Protein AF-A0AAD5QGI5-F1 (afdb_monomer_lite)

Foldseek 3Di:
DDPVVVVVVVVVVVVVVVVVVPVVQVLQAAAALLVVQVVLLQAFQEAAAAAPVLQVVLFDDPLRLVLLLVVCLVVLPAQACPPVDPCPCVPRPVCSQWKDKHKYFYQQPPPPPPPDDPPDPDDDRRTWIKIKMATDDDPPDSHRSNQQGIKIFTRNNQADAQEEEEEQAPPPQDNQSSVSSVCCRVNSYGMYFYTRYHQRSYHDADAAPQGRVGRCRRLVRHCRGNSNSVLVSSVVSSVVVCVVVVHPPRYHYHYDGHPD

Radius of gyration: 20.07 Å; chains: 1; bounding box: 56×39×73 Å

pLDDT: mean 86.07, std 15.03, range [38.91, 98.69]

Secondary structure (DSSP, 8-state):
--HHHHHHHHHHHHHHHHHHHHHHHHTTTT--HHHHHHHHHTTSB-TT-B-HHHHHHHSPPHHHHHHHHHHHHHHHH-S-STT--TTGGGG-TTTTTTEEEEEEEE---GGG-TTS---SS------EEEEEEEEPPPSS-SS-TT---EEEEE-TTT--EEEEEEE--SSTTSTHHHHHHHHHHHTTEEEEEE-SB-TT-BSS--B-SS-TTSBTT-TTT-TTSHHHHHHHHHHHHHHHHHHHHT-TT--EEEEE----

Organism: Parelaphostrongylus tenuis (NCBI:txid148309)

Sequence (260 aa):
MQLNSLVQMLFCLLLALHVTKIYSYSLLANSSMVEVNKFLESYFTRSNSTTMQEWEANLPLQEEKDEMKKLLSFIYQLETFDNLHDNLMDGYTYLRNSVTVSVVRAPVSSYWDSSVPPSLGLANPLRGIFCVIHELIPNNTHRFPRMWGYTVIASKMWSQRPIHHSAAHFESDGEVCHQAAALLESTRSRSLVVAGASRYAVVGDHPSDCQSQFQLADAAHNCRTMFHWVNTVMKDLADEEVQKEGKENGHFFVQWHGNG

Structure (mmCIF, N/CA/C/O backbone):
data_AF-A0AAD5QGI5-F1
#
_entry.id   AF-A0AAD5QGI5-F1
#
loop_
_atom_site.group_PDB
_atom_site.id
_atom_site.type_symbol
_atom_site.label_atom_id
_atom_site.label_alt_id
_atom_site.label_comp_id
_atom_site.label_asym_id
_atom_site.label_entity_id
_atom_site.label_seq_id
_atom_site.pdbx_PDB_ins_code
_atom_site.Cartn_x
_atom_site.Cartn_y
_atom_site.Cartn_z
_atom_site.occupancy
_atom_site.B_iso_or_equiv
_atom_site.auth_seq_id
_atom_site.auth_comp_id
_atom_site.auth_asym_id
_atom_site.auth_atom_id
_atom_site.pdbx_PDB_model_num
ATOM 1 N N . MET A 1 1 ? -20.038 11.553 -47.112 1.00 54.81 1 MET A N 1
ATOM 2 C CA . MET A 1 1 ? -19.898 11.103 -45.709 1.00 54.81 1 MET A CA 1
ATOM 3 C C . MET A 1 1 ? -20.786 11.986 -44.849 1.00 54.81 1 MET A C 1
ATOM 5 O O . MET A 1 1 ? -20.612 13.195 -44.885 1.00 54.81 1 MET A O 1
ATOM 9 N N . GLN A 1 2 ? -21.806 11.423 -44.201 1.00 67.44 2 GLN A N 1
ATOM 10 C CA . GLN A 1 2 ? -22.828 12.199 -43.490 1.00 67.44 2 GLN A CA 1
ATOM 11 C C . GLN A 1 2 ? -22.362 12.550 -42.070 1.00 67.44 2 GLN A C 1
ATOM 13 O O . GLN A 1 2 ? -21.914 11.675 -41.330 1.00 67.44 2 GLN A O 1
ATOM 18 N N . LEU A 1 3 ? -22.504 13.826 -41.698 1.00 76.38 3 LEU A N 1
ATOM 19 C CA . LEU A 1 3 ? -22.105 14.419 -40.413 1.00 76.38 3 LEU A CA 1
ATOM 20 C C . LEU A 1 3 ? -22.614 13.626 -39.188 1.00 76.38 3 LEU A C 1
ATOM 22 O O . LEU A 1 3 ? -21.928 13.538 -38.173 1.00 76.38 3 LEU A O 1
ATOM 26 N N . ASN A 1 4 ? -23.764 12.959 -39.319 1.00 74.44 4 ASN A N 1
ATOM 27 C CA . ASN A 1 4 ? -24.381 12.154 -38.261 1.00 74.44 4 ASN A CA 1
ATOM 28 C C . ASN A 1 4 ? -23.524 10.955 -37.814 1.00 74.44 4 ASN A C 1
ATOM 30 O O . ASN A 1 4 ? -23.519 10.618 -36.633 1.00 74.44 4 ASN A O 1
ATOM 34 N N . SER A 1 5 ? -22.746 10.345 -38.717 1.00 75.00 5 SER A N 1
ATOM 35 C CA . SER A 1 5 ? -21.903 9.191 -38.369 1.00 75.00 5 SER A CA 1
ATOM 36 C C . SER A 1 5 ? -20.685 9.582 -37.526 1.00 75.00 5 SER A C 1
ATOM 38 O O . SER A 1 5 ? -20.221 8.781 -36.719 1.00 75.00 5 SER A O 1
ATOM 40 N N . LEU A 1 6 ? -20.171 10.803 -37.702 1.00 79.62 6 LEU A N 1
ATOM 41 C CA . LEU A 1 6 ? -19.037 11.326 -36.935 1.00 79.62 6 LEU A CA 1
ATOM 42 C C . LEU A 1 6 ? -19.463 11.708 -35.514 1.00 79.62 6 LEU A C 1
ATOM 44 O O . LEU A 1 6 ? -18.765 11.380 -34.560 1.00 79.62 6 LEU A O 1
ATOM 48 N N . VAL A 1 7 ? -20.641 12.322 -35.363 1.00 80.25 7 VAL A N 1
ATOM 49 C CA . VAL A 1 7 ? -21.193 12.691 -34.049 1.00 80.25 7 VAL A CA 1
ATOM 50 C C . VAL A 1 7 ? -21.500 11.451 -33.208 1.00 80.25 7 VAL A C 1
ATOM 52 O O . VAL A 1 7 ? -21.144 11.412 -32.034 1.00 80.25 7 VAL A O 1
ATOM 55 N N . GLN A 1 8 ? -22.090 10.410 -33.802 1.00 77.31 8 GLN A N 1
ATOM 56 C CA . GLN A 1 8 ? -22.414 9.175 -33.083 1.00 77.31 8 GLN A CA 1
ATOM 57 C C . GLN A 1 8 ? -21.156 8.417 -32.630 1.00 77.31 8 GLN A C 1
ATOM 59 O O . GLN A 1 8 ? -21.106 7.925 -31.506 1.00 77.31 8 GLN A O 1
ATOM 64 N N . MET A 1 9 ? -20.108 8.392 -33.459 1.00 80.12 9 MET A N 1
ATOM 65 C CA . MET A 1 9 ? -18.821 7.794 -33.094 1.00 80.12 9 MET A CA 1
ATOM 66 C C . MET A 1 9 ? -18.136 8.568 -31.958 1.00 80.12 9 MET A C 1
ATOM 68 O O . MET A 1 9 ? -17.631 7.950 -31.023 1.00 80.12 9 MET A O 1
ATOM 72 N N . LEU A 1 10 ? -18.181 9.907 -31.991 1.00 79.25 10 LEU A N 1
ATOM 73 C CA . LEU A 1 10 ? -17.645 10.756 -30.922 1.00 79.25 10 LEU A CA 1
ATOM 74 C C . LEU A 1 10 ? -18.398 10.536 -29.601 1.00 79.25 10 LEU A C 1
ATOM 76 O O . LEU A 1 10 ? -17.779 10.443 -28.546 1.00 79.25 10 LEU A O 1
ATOM 80 N N . PHE A 1 11 ? -19.725 10.393 -29.661 1.00 73.81 11 PHE A N 1
ATOM 81 C CA . PHE A 1 11 ? -20.558 10.128 -28.488 1.00 73.81 11 PHE A CA 1
ATOM 82 C C . PHE A 1 11 ? -20.291 8.737 -27.898 1.00 73.81 11 PHE A C 1
ATOM 84 O O . PHE A 1 11 ? -20.174 8.601 -26.684 1.00 73.81 11 PHE A O 1
ATOM 91 N N . CYS A 1 12 ? -20.117 7.712 -28.739 1.00 67.69 12 CYS A N 1
ATOM 92 C CA . CYS A 1 12 ? -19.722 6.374 -28.292 1.00 67.69 12 CYS A CA 1
ATOM 93 C C . CYS A 1 12 ? -18.318 6.357 -27.672 1.00 67.69 12 CYS A C 1
ATOM 95 O O . CYS A 1 12 ? -18.122 5.679 -26.669 1.00 67.69 12 CYS A O 1
ATOM 97 N N . LEU A 1 13 ? -17.361 7.120 -28.212 1.00 63.69 13 LEU A N 1
ATOM 98 C CA . LEU A 1 13 ? -16.022 7.261 -27.627 1.00 63.69 13 LEU A CA 1
ATOM 99 C C . LEU A 1 13 ? -16.061 7.980 -26.273 1.00 63.69 13 LEU A C 1
ATOM 101 O O . LEU A 1 13 ? -15.435 7.517 -25.323 1.00 63.69 13 LEU A O 1
ATOM 105 N N . LEU A 1 14 ? -16.825 9.070 -26.161 1.00 60.28 14 LEU A N 1
ATOM 106 C CA . LEU A 1 14 ? -16.988 9.811 -24.906 1.00 60.28 14 LEU A CA 1
ATOM 107 C C . LEU A 1 14 ? -17.708 8.979 -23.838 1.00 60.28 14 LEU A C 1
ATOM 109 O O . LEU A 1 14 ? -17.303 8.999 -22.675 1.00 60.28 14 LEU A O 1
ATOM 113 N N . LEU A 1 15 ? -18.724 8.204 -24.231 1.00 51.16 15 LEU A N 1
ATOM 114 C CA . LEU A 1 15 ? -19.398 7.256 -23.347 1.00 51.16 15 LEU A CA 1
ATOM 115 C C . LEU A 1 15 ? -18.472 6.105 -22.947 1.00 51.16 15 LEU A C 1
ATOM 117 O O . LEU A 1 15 ? -18.435 5.772 -21.772 1.00 51.16 15 LEU A O 1
ATOM 121 N N . ALA A 1 16 ? -17.681 5.539 -23.862 1.00 50.31 16 ALA A N 1
ATOM 122 C CA . ALA A 1 16 ? -16.717 4.486 -23.532 1.00 50.31 16 ALA A CA 1
ATOM 123 C C . ALA A 1 16 ? -15.636 4.975 -22.549 1.00 50.31 16 ALA A C 1
ATOM 125 O O . ALA A 1 16 ? -15.299 4.255 -21.613 1.00 50.31 16 ALA A O 1
ATOM 126 N N . LEU A 1 17 ? -15.163 6.217 -22.710 1.00 50.66 17 LEU A N 1
ATOM 127 C CA . LEU A 1 17 ? -14.228 6.883 -21.793 1.00 50.66 17 LEU A CA 1
ATOM 128 C C . LEU A 1 17 ? -14.840 7.178 -20.414 1.00 50.66 17 LEU A C 1
ATOM 130 O O . LEU A 1 17 ? -14.140 7.100 -19.407 1.00 50.66 17 LEU A O 1
ATOM 134 N N . HIS A 1 18 ? -16.133 7.510 -20.345 1.00 44.50 18 HIS A N 1
ATOM 135 C CA . HIS A 1 18 ? -16.834 7.671 -19.064 1.00 44.50 18 HIS A CA 1
ATOM 136 C C . HIS A 1 18 ? -17.145 6.329 -18.396 1.00 44.50 18 HIS A C 1
ATOM 138 O O . HIS A 1 18 ? -17.082 6.213 -17.175 1.00 44.50 18 HIS A O 1
ATOM 144 N N . VAL A 1 19 ? -17.452 5.303 -19.189 1.00 41.47 19 VAL A N 1
ATOM 145 C CA . VAL A 1 19 ? -17.794 3.966 -18.706 1.00 41.47 19 VAL A CA 1
ATOM 146 C C . VAL A 1 19 ? -16.583 3.303 -18.046 1.00 41.47 19 VAL A C 1
ATOM 148 O O . VAL A 1 19 ? -16.708 2.819 -16.926 1.00 41.47 19 VAL A O 1
ATOM 151 N N . THR A 1 20 ? -15.386 3.351 -18.632 1.00 45.47 20 THR A N 1
ATOM 152 C CA . THR A 1 20 ? -14.200 2.713 -18.021 1.00 45.47 20 THR A CA 1
ATOM 153 C C . THR A 1 20 ? -13.823 3.291 -16.659 1.00 45.47 20 THR A C 1
ATOM 155 O O . THR A 1 20 ? -13.389 2.544 -15.784 1.00 45.47 20 THR A O 1
ATOM 158 N N . LYS A 1 21 ? -14.051 4.590 -16.428 1.00 47.00 21 LYS A N 1
ATOM 159 C CA . LYS A 1 21 ? -13.729 5.218 -15.140 1.00 47.00 21 LYS A CA 1
ATOM 160 C C . LYS A 1 21 ? -14.693 4.815 -14.018 1.00 47.00 21 LYS A C 1
ATOM 162 O O . LYS A 1 21 ? -14.290 4.807 -12.865 1.00 47.00 21 LYS A O 1
ATOM 167 N N . ILE A 1 22 ? -15.940 4.460 -14.340 1.00 44.47 22 ILE A N 1
ATOM 168 C CA . ILE A 1 22 ? -16.989 4.165 -13.347 1.00 44.47 22 ILE A CA 1
ATOM 169 C C . ILE A 1 22 ? -16.977 2.686 -12.917 1.00 44.47 22 ILE A C 1
ATOM 171 O O . ILE A 1 22 ? -17.235 2.387 -11.751 1.00 44.47 22 ILE A O 1
ATOM 175 N N . TYR A 1 23 ? -16.629 1.748 -13.808 1.00 43.12 23 TYR A N 1
ATOM 176 C CA . TYR A 1 23 ? -16.699 0.311 -13.488 1.00 43.12 23 TYR A CA 1
ATOM 177 C C . TYR A 1 23 ? -15.588 -0.192 -12.552 1.00 43.12 23 TYR A C 1
ATOM 179 O O . TYR A 1 23 ? -15.833 -1.120 -11.780 1.00 43.12 23 TYR A O 1
ATOM 187 N N . SER A 1 24 ? -14.402 0.429 -12.541 1.00 50.69 24 SER A N 1
ATOM 188 C CA . SER A 1 24 ? -13.328 0.013 -11.620 1.00 50.69 24 SER A CA 1
ATOM 189 C C . SER A 1 24 ? -13.683 0.242 -10.145 1.00 50.69 24 SER A C 1
ATOM 191 O O . SER A 1 24 ? -13.247 -0.525 -9.290 1.00 50.69 24 SER A O 1
ATOM 193 N N . TYR A 1 25 ? -14.530 1.231 -9.831 1.00 55.94 25 TYR A N 1
ATOM 194 C CA . TYR A 1 25 ? -14.935 1.512 -8.449 1.00 55.94 25 TYR A CA 1
ATOM 195 C C . TYR A 1 25 ? -16.015 0.552 -7.930 1.00 55.94 25 TYR A C 1
ATOM 197 O O . TYR A 1 25 ? -16.005 0.196 -6.750 1.00 55.94 25 TYR A O 1
ATOM 205 N N . SER A 1 26 ? -16.938 0.084 -8.783 1.00 57.38 26 SER A N 1
ATOM 206 C CA . SER A 1 26 ? -18.035 -0.779 -8.315 1.00 57.38 26 SER A CA 1
ATOM 207 C C . SER A 1 26 ? -17.576 -2.200 -7.983 1.00 57.38 26 SER A C 1
ATOM 209 O O . SER A 1 26 ? -18.183 -2.848 -7.133 1.00 57.38 26 SER A O 1
ATOM 211 N N . LEU A 1 27 ? -16.513 -2.681 -8.639 1.00 60.41 27 LEU A N 1
ATOM 212 C CA . LEU A 1 27 ? -15.950 -4.021 -8.435 1.00 60.41 27 LEU A CA 1
ATOM 213 C C . LEU A 1 27 ? -15.333 -4.206 -7.044 1.00 60.41 27 LEU A C 1
ATOM 215 O O . LEU A 1 27 ? -15.267 -5.327 -6.550 1.00 60.41 27 LEU A O 1
ATOM 219 N N . LEU A 1 28 ? -14.909 -3.122 -6.392 1.00 73.75 28 LEU A N 1
ATOM 220 C CA . LEU A 1 28 ? -14.288 -3.190 -5.070 1.00 73.75 28 LEU A CA 1
ATOM 221 C C . LEU A 1 28 ? -15.291 -2.963 -3.935 1.00 73.75 28 LEU A C 1
ATOM 223 O O . LEU A 1 28 ? -15.081 -3.461 -2.838 1.00 73.75 28 LEU A O 1
ATOM 227 N N . ALA A 1 29 ? -16.399 -2.256 -4.177 1.00 76.19 29 ALA A N 1
ATOM 228 C CA . ALA A 1 29 ? -17.249 -1.707 -3.118 1.00 76.19 29 ALA A CA 1
ATOM 229 C C . ALA A 1 29 ? -17.862 -2.740 -2.147 1.00 76.19 29 ALA A C 1
ATOM 231 O O . ALA A 1 29 ? -18.209 -2.360 -1.031 1.00 76.19 29 ALA A O 1
ATOM 232 N N . ASN A 1 30 ? -17.978 -4.018 -2.528 1.00 83.88 30 ASN A N 1
ATOM 233 C CA . ASN A 1 30 ? -18.506 -5.097 -1.677 1.00 83.88 30 ASN A CA 1
ATOM 234 C C . ASN A 1 30 ? -17.629 -6.362 -1.672 1.00 83.88 30 ASN A C 1
ATOM 236 O O . ASN A 1 30 ? -18.130 -7.456 -1.415 1.00 83.88 30 ASN A O 1
ATOM 240 N N . SER A 1 31 ? -16.342 -6.210 -1.972 1.00 89.50 31 SER A N 1
ATOM 241 C CA . SER A 1 31 ? -15.395 -7.322 -2.068 1.00 89.50 31 SER A CA 1
ATOM 242 C C . SER A 1 31 ? -14.636 -7.503 -0.755 1.00 89.50 31 SER A C 1
ATOM 244 O O . SER A 1 31 ? -14.376 -6.533 -0.038 1.00 89.50 31 SER A O 1
ATOM 246 N N . SER A 1 32 ? -14.276 -8.744 -0.436 1.00 93.19 32 SER A N 1
ATOM 247 C CA . SER A 1 32 ? -13.302 -9.043 0.619 1.00 93.19 32 SER A CA 1
ATOM 248 C C . SER A 1 32 ? -11.919 -8.502 0.253 1.00 93.19 32 SER A C 1
ATOM 250 O O . SER A 1 32 ? -11.586 -8.339 -0.921 1.00 93.19 32 SER A O 1
ATOM 252 N N . MET A 1 33 ? -11.064 -8.261 1.241 1.00 94.56 33 MET A N 1
ATOM 253 C CA . MET A 1 33 ? -9.677 -7.840 1.019 1.00 94.56 33 MET A CA 1
ATOM 254 C C . MET A 1 33 ? -8.853 -8.895 0.294 1.00 94.56 33 MET A C 1
ATOM 256 O O . MET A 1 33 ? -7.930 -8.537 -0.433 1.00 94.56 33 MET A O 1
ATOM 260 N N . VAL A 1 34 ? -9.218 -10.173 0.406 1.00 94.75 34 VAL A N 1
ATOM 261 C CA . VAL A 1 34 ? -8.628 -11.245 -0.407 1.00 94.75 34 VAL A CA 1
ATOM 262 C C . VAL A 1 34 ? -8.970 -11.062 -1.890 1.00 94.75 34 VAL A C 1
ATOM 264 O O . VAL A 1 34 ? -8.091 -11.173 -2.742 1.00 94.75 34 VAL A O 1
ATOM 267 N N . GLU A 1 35 ? -10.223 -10.738 -2.216 1.00 94.12 35 GLU A N 1
ATOM 268 C CA . GLU A 1 35 ? -10.646 -10.462 -3.596 1.00 94.12 35 GLU A CA 1
ATOM 269 C C . GLU A 1 35 ? -10.034 -9.163 -4.133 1.00 94.12 35 GLU A C 1
ATOM 271 O O . GLU A 1 35 ? -9.605 -9.124 -5.287 1.00 94.12 35 GLU A O 1
ATOM 276 N N . VAL A 1 36 ? -9.934 -8.124 -3.296 1.00 95.00 36 VAL A N 1
ATOM 277 C CA . VAL A 1 36 ? -9.241 -6.875 -3.649 1.00 95.00 36 VAL A CA 1
ATOM 278 C C . VAL A 1 36 ? -7.757 -7.130 -3.923 1.00 95.00 36 VAL A C 1
ATOM 280 O O . VAL A 1 36 ? -7.262 -6.662 -4.948 1.00 95.00 36 VAL A O 1
ATOM 283 N N . ASN A 1 37 ? -7.064 -7.909 -3.078 1.00 96.00 37 ASN A N 1
ATOM 284 C CA . ASN A 1 37 ? -5.679 -8.321 -3.333 1.00 96.00 37 ASN A CA 1
ATOM 285 C C . ASN A 1 37 ? -5.576 -9.022 -4.685 1.00 96.00 37 ASN A C 1
ATOM 287 O O . ASN A 1 37 ? -4.816 -8.583 -5.538 1.00 96.00 37 ASN A O 1
ATOM 291 N N . LYS A 1 38 ? -6.387 -10.062 -4.909 1.00 94.88 38 LYS A N 1
ATOM 292 C CA . LYS A 1 38 ? -6.362 -10.847 -6.148 1.00 94.88 38 LYS A CA 1
ATOM 293 C C . LYS A 1 38 ? -6.564 -9.979 -7.391 1.00 94.88 38 LYS A C 1
ATOM 295 O O . LYS A 1 38 ? -5.911 -10.188 -8.412 1.00 94.88 38 LYS A O 1
ATOM 300 N N . PHE A 1 39 ? -7.471 -9.007 -7.312 1.00 94.50 39 PHE A N 1
ATOM 301 C CA . PHE A 1 39 ? -7.697 -8.053 -8.390 1.00 94.50 39 PHE A CA 1
ATOM 302 C C . PHE A 1 39 ? -6.468 -7.168 -8.637 1.00 94.50 39 PHE A C 1
ATOM 304 O O . PHE A 1 39 ? -6.007 -7.079 -9.774 1.00 94.50 39 PHE A O 1
ATOM 311 N N . LEU A 1 40 ? -5.907 -6.544 -7.598 1.00 95.38 40 LEU A N 1
ATOM 312 C CA . LEU A 1 40 ? -4.757 -5.644 -7.736 1.00 95.38 40 LEU A CA 1
ATOM 313 C C . LEU A 1 40 ? -3.474 -6.388 -8.133 1.00 95.38 40 LEU A C 1
ATOM 315 O O . LEU A 1 40 ? -2.698 -5.880 -8.939 1.00 95.38 40 LEU A O 1
ATOM 319 N N . GLU A 1 41 ? -3.291 -7.619 -7.659 1.00 94.88 41 GLU A N 1
ATOM 320 C CA . GLU A 1 41 ? -2.144 -8.470 -7.984 1.00 94.88 41 GLU A CA 1
ATOM 321 C C . GLU A 1 41 ? -2.076 -8.836 -9.475 1.00 94.88 41 GLU A C 1
ATOM 323 O O . GLU A 1 41 ? -0.996 -9.079 -10.025 1.00 94.88 41 GLU A O 1
ATOM 328 N N . SER A 1 42 ? -3.217 -8.814 -10.175 1.00 94.25 42 SER A N 1
ATOM 329 C CA . SER A 1 42 ? -3.248 -8.994 -11.632 1.00 94.25 42 SER A CA 1
ATOM 330 C C . SER A 1 42 ? -2.520 -7.878 -12.397 1.00 94.25 42 SER A C 1
ATOM 332 O O . SER A 1 42 ? -2.153 -8.080 -13.552 1.00 94.25 42 SER A O 1
ATOM 334 N N . TYR A 1 43 ? -2.251 -6.743 -11.740 1.00 95.31 43 TYR A N 1
ATOM 335 C CA . TYR A 1 43 ? -1.481 -5.617 -12.270 1.00 95.31 43 TYR A CA 1
ATOM 336 C C . TYR A 1 43 ? -0.073 -5.520 -11.673 1.00 95.31 43 TYR A C 1
ATOM 338 O O . TYR A 1 43 ? 0.656 -4.577 -11.973 1.00 95.31 43 TYR A O 1
ATOM 346 N N . PHE A 1 44 ? 0.352 -6.440 -10.812 1.00 95.31 44 PHE A N 1
ATOM 347 C CA . PHE A 1 44 ? 1.688 -6.344 -10.236 1.00 95.31 44 PHE A CA 1
ATOM 348 C C . PHE A 1 44 ? 2.778 -6.695 -11.250 1.00 95.31 44 PHE A C 1
ATOM 350 O O . PHE A 1 44 ? 2.608 -7.527 -12.143 1.00 95.31 44 PHE A O 1
ATOM 357 N N . THR A 1 45 ? 3.934 -6.057 -11.092 1.00 94.12 45 THR A N 1
ATOM 358 C CA . THR A 1 45 ? 5.100 -6.268 -11.946 1.00 94.12 45 THR A CA 1
ATOM 359 C C . THR A 1 45 ? 5.763 -7.606 -11.599 1.00 94.12 45 THR A C 1
ATOM 361 O O . THR A 1 45 ? 6.347 -7.785 -10.528 1.00 94.12 45 THR A O 1
ATOM 364 N N . ARG A 1 46 ? 5.650 -8.562 -12.526 1.00 93.81 46 ARG A N 1
ATOM 365 C CA . ARG A 1 46 ? 6.166 -9.940 -12.427 1.00 93.81 46 ARG A CA 1
ATOM 366 C C . ARG A 1 46 ? 7.671 -10.003 -12.711 1.00 93.81 46 ARG A C 1
ATOM 368 O O . ARG A 1 46 ? 8.273 -9.008 -13.127 1.00 93.81 46 ARG A O 1
ATOM 375 N N . SER A 1 47 ? 8.267 -11.172 -12.515 1.00 93.06 47 SER A N 1
ATOM 376 C CA . SER A 1 47 ? 9.694 -11.410 -12.754 1.00 93.06 47 SER A CA 1
ATOM 377 C C . SER A 1 47 ? 10.157 -10.987 -14.163 1.00 93.06 47 SER A C 1
ATOM 379 O O . SER A 1 47 ? 9.489 -11.267 -15.157 1.00 93.06 47 SER A O 1
ATOM 381 N N . ASN A 1 48 ? 11.315 -10.324 -14.248 1.00 92.56 48 ASN A N 1
ATOM 382 C CA . ASN A 1 48 ? 11.979 -9.857 -15.470 1.00 92.56 48 ASN A CA 1
ATOM 383 C C . ASN A 1 48 ? 11.085 -9.034 -16.416 1.00 92.56 48 ASN A C 1
ATOM 385 O O . ASN A 1 48 ? 11.198 -9.148 -17.636 1.00 92.56 48 ASN A O 1
ATOM 389 N N . SER A 1 49 ? 10.186 -8.208 -15.872 1.00 93.25 49 SER A N 1
ATOM 390 C CA . SER A 1 49 ? 9.239 -7.432 -16.685 1.00 93.25 49 SER A CA 1
ATOM 391 C C . SER A 1 49 ? 9.593 -5.949 -16.832 1.00 93.25 49 SER A C 1
ATOM 393 O O . SER A 1 49 ? 8.970 -5.267 -17.643 1.00 93.25 49 SER A O 1
ATOM 395 N N . THR A 1 50 ? 10.598 -5.442 -16.108 1.00 93.75 50 THR A N 1
ATOM 396 C CA . THR A 1 50 ? 11.032 -4.031 -16.171 1.00 93.75 50 THR A CA 1
ATOM 397 C C . THR A 1 50 ? 12.525 -3.902 -16.390 1.00 93.75 50 THR A C 1
ATOM 399 O O . THR A 1 50 ? 13.301 -4.619 -15.775 1.00 93.75 50 THR A O 1
ATOM 402 N N . THR A 1 51 ? 12.958 -2.956 -17.211 1.00 95.06 51 THR A N 1
ATOM 403 C CA . THR A 1 51 ? 14.385 -2.623 -17.333 1.00 95.06 51 THR A CA 1
ATOM 404 C C . THR A 1 51 ? 14.879 -1.784 -16.149 1.00 95.06 51 THR A C 1
ATOM 406 O O . THR A 1 51 ? 14.095 -1.119 -15.474 1.00 95.06 51 THR A O 1
ATOM 409 N N . MET A 1 52 ? 16.196 -1.748 -15.921 1.00 94.56 52 MET A N 1
ATOM 410 C CA . MET A 1 52 ? 16.807 -0.849 -14.930 1.00 94.56 52 MET A CA 1
ATOM 411 C C . MET A 1 52 ? 16.387 0.616 -15.145 1.00 94.56 52 MET A C 1
ATOM 413 O O . MET A 1 52 ? 15.954 1.286 -14.214 1.00 94.56 52 MET A O 1
ATOM 417 N N . GLN A 1 53 ? 16.452 1.090 -16.393 1.00 95.94 53 GLN A N 1
ATOM 418 C CA . GLN A 1 53 ? 16.124 2.471 -16.748 1.00 95.94 53 GLN A CA 1
ATOM 419 C C . GLN A 1 53 ? 14.657 2.814 -16.449 1.00 95.94 53 GLN A C 1
ATOM 421 O O . GLN A 1 53 ? 14.367 3.882 -15.912 1.00 95.94 53 GLN A O 1
ATOM 426 N N . GLU A 1 54 ? 13.726 1.918 -16.786 1.00 95.06 54 GLU A N 1
ATOM 427 C CA . GLU A 1 54 ? 12.308 2.098 -16.458 1.00 95.06 54 GLU A CA 1
ATOM 428 C C . GLU A 1 54 ? 12.081 2.106 -14.945 1.00 95.06 54 GLU A C 1
ATOM 430 O O . GLU A 1 54 ? 11.303 2.920 -14.456 1.00 95.06 54 GLU A O 1
ATOM 435 N N . TRP A 1 55 ? 12.753 1.230 -14.193 1.00 94.88 55 TRP A N 1
ATOM 436 C CA . TRP A 1 55 ? 12.633 1.199 -12.737 1.00 94.88 55 TRP A CA 1
ATOM 437 C C . TRP A 1 55 ? 13.102 2.515 -12.108 1.00 94.88 55 TRP A C 1
ATOM 439 O O . TRP A 1 55 ? 12.365 3.115 -11.327 1.00 94.88 55 TRP A O 1
ATOM 449 N N . GLU A 1 56 ? 14.278 3.013 -12.503 1.00 94.88 56 GLU A N 1
ATOM 450 C CA . GLU A 1 56 ? 14.823 4.280 -12.002 1.00 94.88 56 GLU A CA 1
ATOM 451 C C . GLU A 1 56 ? 13.910 5.467 -12.316 1.00 94.88 56 GLU A C 1
ATOM 453 O O . GLU A 1 56 ? 13.666 6.302 -11.445 1.00 94.88 56 GLU A O 1
ATOM 458 N N . ALA A 1 57 ? 13.368 5.518 -13.536 1.00 96.00 57 ALA A N 1
ATOM 459 C CA . ALA A 1 57 ? 12.473 6.586 -13.975 1.00 96.00 57 ALA A CA 1
ATOM 460 C C . ALA A 1 57 ? 11.127 6.599 -13.231 1.00 96.00 57 ALA A C 1
ATOM 462 O O . ALA A 1 57 ? 10.464 7.634 -13.192 1.00 96.00 57 ALA A O 1
ATOM 463 N N . ASN A 1 58 ? 10.717 5.469 -12.651 1.00 95.25 58 ASN A N 1
ATOM 464 C CA . ASN A 1 58 ? 9.433 5.328 -11.966 1.00 95.25 58 ASN A CA 1
ATOM 465 C C . ASN A 1 58 ? 9.523 5.396 -10.431 1.00 95.25 58 ASN A C 1
ATOM 467 O O . ASN A 1 58 ? 8.488 5.322 -9.752 1.00 95.25 58 ASN A O 1
ATOM 471 N N . LEU A 1 59 ? 10.727 5.578 -9.875 1.00 95.94 59 LEU A N 1
ATOM 472 C CA . LEU A 1 59 ? 10.911 5.812 -8.444 1.00 95.94 59 LEU A CA 1
ATOM 473 C C . LEU A 1 59 ? 10.090 7.021 -7.961 1.00 95.94 59 LEU A C 1
ATOM 475 O O . LEU A 1 59 ? 9.867 7.970 -8.716 1.00 95.94 59 LEU A O 1
ATOM 479 N N . PRO A 1 60 ? 9.605 6.999 -6.707 1.00 97.00 60 PRO A N 1
ATOM 480 C CA . PRO A 1 60 ? 8.844 8.114 -6.166 1.00 97.00 60 PRO A CA 1
ATOM 481 C C . PRO A 1 60 ? 9.721 9.358 -5.990 1.00 97.00 60 PRO A C 1
ATOM 483 O O . PRO A 1 60 ? 10.809 9.287 -5.407 1.00 97.00 60 PRO A O 1
ATOM 486 N N . LEU A 1 61 ? 9.207 10.501 -6.438 1.00 97.75 61 LEU A N 1
ATOM 487 C CA . LEU A 1 61 ? 9.784 11.818 -6.177 1.00 97.75 61 LEU A CA 1
ATOM 488 C C . LEU A 1 61 ? 9.614 12.199 -4.700 1.00 97.75 61 LEU A C 1
ATOM 490 O O . LEU A 1 61 ? 8.775 11.637 -3.988 1.00 97.75 61 LEU A O 1
ATOM 494 N N . GLN A 1 62 ? 10.386 13.176 -4.221 1.00 98.19 62 GLN A N 1
ATOM 495 C CA . GLN A 1 62 ? 10.271 13.624 -2.830 1.00 98.19 62 GLN A CA 1
ATOM 496 C C . GLN A 1 62 ? 8.905 14.269 -2.561 1.00 98.19 62 GLN A C 1
ATOM 498 O O . GLN A 1 62 ? 8.279 13.997 -1.542 1.00 98.19 62 GLN A O 1
ATOM 503 N N . GLU A 1 63 ? 8.396 15.049 -3.509 1.00 98.44 63 GLU A N 1
ATOM 504 C CA . GLU A 1 63 ? 7.090 15.694 -3.425 1.00 98.44 63 GLU A CA 1
ATOM 505 C C . GLU A 1 63 ? 5.956 14.662 -3.344 1.00 98.44 63 GLU A C 1
ATOM 507 O O . GLU A 1 63 ? 4.998 14.841 -2.592 1.00 98.44 63 GLU A O 1
ATOM 512 N N . GLU A 1 64 ? 6.090 13.539 -4.055 1.00 98.38 64 GLU A N 1
ATOM 513 C CA . GLU A 1 64 ? 5.143 12.422 -3.987 1.00 98.38 64 GLU A CA 1
ATOM 514 C C . GLU A 1 64 ? 5.204 11.708 -2.638 1.00 98.38 64 GLU A C 1
ATOM 516 O O . GLU A 1 64 ? 4.165 11.340 -2.095 1.00 98.38 64 GLU A O 1
ATOM 521 N N . LYS A 1 65 ? 6.402 11.532 -2.068 1.00 98.50 65 LYS A N 1
ATOM 522 C CA . LYS A 1 65 ? 6.577 10.976 -0.718 1.00 98.50 65 LYS A CA 1
ATOM 523 C C . LYS A 1 65 ? 5.922 11.858 0.342 1.00 98.50 65 LYS A C 1
ATOM 525 O O . LYS A 1 65 ? 5.236 11.338 1.227 1.00 98.50 65 LYS A O 1
ATOM 530 N N . ASP A 1 66 ? 6.095 13.172 0.235 1.00 98.62 66 ASP A N 1
ATOM 531 C CA . ASP A 1 66 ? 5.522 14.149 1.161 1.00 98.62 66 ASP A CA 1
ATOM 532 C C . ASP A 1 66 ? 3.991 14.193 1.053 1.00 98.62 66 ASP A C 1
ATOM 534 O O . ASP A 1 66 ? 3.288 14.194 2.067 1.00 98.62 66 ASP A O 1
ATOM 538 N N . GLU A 1 67 ? 3.455 14.193 -0.170 1.00 98.62 67 GLU A N 1
ATOM 539 C CA . GLU A 1 67 ? 2.015 14.100 -0.415 1.00 98.62 67 GLU A CA 1
ATOM 540 C C . GLU A 1 67 ? 1.435 12.761 0.056 1.00 98.62 67 GLU A C 1
ATOM 542 O O . GLU A 1 67 ? 0.368 12.749 0.671 1.00 98.62 67 GLU A O 1
ATOM 547 N N . MET A 1 68 ? 2.153 11.651 -0.142 1.00 98.62 68 MET A N 1
ATOM 548 C CA . MET A 1 68 ? 1.726 10.324 0.313 1.00 98.62 68 MET A CA 1
ATOM 549 C C . MET A 1 68 ? 1.664 10.277 1.834 1.00 98.62 68 MET A C 1
ATOM 551 O O . MET A 1 68 ? 0.674 9.809 2.390 1.00 98.62 68 MET A O 1
ATOM 555 N N . LYS A 1 69 ? 2.664 10.841 2.522 1.00 98.69 69 LYS A N 1
ATOM 556 C CA . LYS A 1 69 ? 2.638 10.969 3.982 1.00 98.69 69 LYS A CA 1
ATOM 557 C C . LYS A 1 69 ? 1.408 11.752 4.443 1.00 98.69 69 LYS A C 1
ATOM 559 O O . LYS A 1 69 ? 0.675 11.264 5.294 1.00 98.69 69 LYS A O 1
ATOM 564 N N . LYS A 1 70 ? 1.133 12.920 3.847 1.00 98.62 70 LYS A N 1
ATOM 565 C CA . LYS A 1 70 ? -0.055 13.734 4.177 1.00 98.62 70 LYS A CA 1
ATOM 566 C C . LYS A 1 70 ? -1.363 12.968 3.957 1.00 98.62 70 LYS A C 1
ATOM 568 O O . LYS A 1 70 ? -2.251 13.037 4.803 1.00 98.62 70 LYS A O 1
ATOM 573 N N . LEU A 1 71 ? -1.485 12.251 2.837 1.00 98.44 71 LEU A N 1
ATOM 574 C CA . LEU A 1 71 ? -2.659 11.440 2.503 1.00 98.44 71 LEU A CA 1
ATOM 575 C C . LEU A 1 71 ? -2.879 10.318 3.521 1.00 98.44 71 LEU A C 1
ATOM 577 O O . LEU A 1 71 ? -3.980 10.176 4.055 1.00 98.44 71 LEU A O 1
ATOM 581 N N . LEU A 1 72 ? -1.825 9.559 3.826 1.00 98.56 72 LEU A N 1
ATOM 582 C CA . LEU A 1 72 ? -1.868 8.471 4.799 1.00 98.56 72 LEU A CA 1
ATOM 583 C C . LEU A 1 72 ? -2.208 8.987 6.195 1.00 98.56 72 LEU A C 1
ATOM 585 O O . LEU A 1 72 ? -3.107 8.440 6.822 1.00 98.56 72 LEU A O 1
ATOM 589 N N . SER A 1 73 ? -1.566 10.063 6.660 1.00 98.38 73 SER A N 1
ATOM 590 C CA . SER A 1 73 ? -1.875 10.674 7.958 1.00 98.38 73 SER A CA 1
ATOM 591 C C . SER A 1 73 ? -3.336 11.112 8.047 1.00 98.38 73 SER A C 1
ATOM 593 O O . SER A 1 73 ? -3.990 10.835 9.051 1.00 98.38 73 SER A O 1
ATOM 595 N N . PHE A 1 74 ? -3.862 11.753 6.997 1.00 97.88 74 PHE A N 1
ATOM 596 C CA . PHE A 1 74 ? -5.264 12.161 6.942 1.00 97.88 74 PHE A CA 1
ATOM 597 C C . PHE A 1 74 ? -6.200 10.953 7.062 1.00 97.88 74 PHE A C 1
ATOM 599 O O . PHE A 1 74 ? -7.002 10.901 7.990 1.00 97.88 74 PHE A O 1
ATOM 606 N N . ILE A 1 75 ? -6.057 9.952 6.186 1.00 97.75 75 ILE A N 1
ATOM 607 C CA . ILE A 1 75 ? -6.930 8.767 6.164 1.00 97.75 75 ILE A CA 1
ATOM 608 C C . ILE A 1 75 ? -6.800 7.954 7.459 1.00 97.75 75 ILE A C 1
ATOM 610 O O . ILE A 1 75 ? -7.803 7.500 8.008 1.00 97.75 75 ILE A O 1
ATOM 614 N N . TYR A 1 76 ? -5.583 7.789 7.980 1.00 97.75 76 TYR A N 1
ATOM 615 C CA . TYR A 1 76 ? -5.315 7.020 9.195 1.00 97.75 76 TYR A CA 1
ATOM 616 C C . TYR A 1 76 ? -5.972 7.624 10.441 1.00 97.75 76 TYR A C 1
ATOM 618 O O . TYR A 1 76 ? -6.330 6.892 11.363 1.00 97.75 76 TYR A O 1
ATOM 626 N N . GLN A 1 77 ? -6.164 8.942 10.488 1.00 96.56 77 GLN A N 1
ATOM 627 C CA . GLN A 1 77 ? -6.806 9.605 11.623 1.00 96.56 77 GLN A CA 1
ATOM 628 C C . GLN A 1 77 ? -8.337 9.552 11.578 1.00 96.56 77 GLN A C 1
ATOM 630 O O . GLN A 1 77 ? -8.968 9.793 12.608 1.00 96.56 77 GLN A O 1
ATOM 635 N N . LEU A 1 78 ? -8.939 9.225 10.430 1.00 96.44 78 LEU A N 1
ATOM 636 C CA . LEU A 1 78 ? -10.391 9.211 10.276 1.00 96.44 78 LEU A CA 1
ATOM 637 C C . LEU A 1 78 ? -11.052 8.090 11.082 1.00 96.44 78 LEU A C 1
ATOM 639 O O . LEU A 1 78 ? -10.625 6.933 11.061 1.00 96.44 78 LEU A O 1
ATOM 643 N N . GLU A 1 79 ? -12.162 8.440 11.732 1.00 96.12 79 GLU A N 1
ATOM 644 C CA . GLU A 1 79 ? -12.991 7.480 12.456 1.00 96.12 79 GLU A CA 1
ATOM 645 C C . GLU A 1 79 ? -13.751 6.568 11.480 1.00 96.12 79 GLU A C 1
ATOM 647 O O . GLU A 1 79 ? -13.719 5.340 11.593 1.00 96.12 79 GLU A O 1
ATOM 652 N N . THR A 1 80 ? -14.360 7.175 10.457 1.00 95.19 80 THR A N 1
ATOM 653 C CA . THR A 1 80 ? -15.087 6.522 9.356 1.00 95.19 80 THR A CA 1
ATOM 654 C C . THR A 1 80 ? -14.663 7.124 8.016 1.00 95.19 80 THR A C 1
ATOM 656 O O . THR A 1 80 ? -14.056 8.193 7.968 1.00 95.19 80 THR A O 1
ATOM 659 N N . PHE A 1 81 ? -15.002 6.454 6.914 1.00 94.69 81 PHE A N 1
ATOM 660 C CA . PHE A 1 81 ? -14.702 6.927 5.558 1.00 94.69 81 PHE A CA 1
ATOM 661 C C . PHE A 1 81 ? -15.926 7.480 4.820 1.00 94.69 81 PHE A C 1
ATOM 663 O O . PHE A 1 81 ? -15.866 7.683 3.612 1.00 94.69 81 PHE A O 1
ATOM 670 N N . ASP A 1 82 ? -17.036 7.741 5.519 1.00 89.62 82 ASP A N 1
ATOM 671 C CA . ASP A 1 82 ? -18.275 8.220 4.883 1.00 89.62 82 ASP A CA 1
ATOM 672 C C . ASP A 1 82 ? -18.122 9.622 4.266 1.00 89.62 82 ASP A C 1
ATOM 674 O O . ASP A 1 82 ? -18.851 9.977 3.344 1.00 89.62 82 ASP A O 1
ATOM 678 N N . ASN A 1 83 ? -17.141 10.394 4.746 1.00 86.81 83 ASN A N 1
ATOM 679 C CA . ASN A 1 83 ? -16.817 11.737 4.259 1.00 86.81 83 ASN A CA 1
ATOM 680 C C . ASN A 1 83 ? -15.629 11.760 3.280 1.00 86.81 83 ASN A C 1
ATOM 682 O O . ASN A 1 83 ? -15.117 12.834 2.968 1.00 86.81 83 ASN A O 1
ATOM 686 N N . LEU A 1 84 ? -15.140 10.602 2.819 1.00 90.94 84 LEU A N 1
ATOM 687 C CA . LEU A 1 84 ? -14.167 10.581 1.727 1.00 90.94 84 LEU A CA 1
ATOM 688 C C . LEU A 1 84 ? -14.906 10.862 0.417 1.00 90.94 84 LEU A C 1
ATOM 690 O O . LEU A 1 84 ? -15.675 10.038 -0.070 1.00 90.94 84 LEU A O 1
ATOM 694 N N . HIS A 1 85 ? -14.696 12.061 -0.113 1.00 86.44 85 HIS A N 1
ATOM 695 C CA . HIS A 1 85 ? -15.327 12.543 -1.335 1.00 86.44 85 HIS A CA 1
ATOM 696 C C . HIS A 1 85 ? -14.455 12.274 -2.568 1.00 86.44 85 HIS A C 1
ATOM 698 O O . HIS A 1 85 ? -13.229 12.195 -2.471 1.00 86.44 85 HIS A O 1
ATOM 704 N N . ASP A 1 86 ? -15.083 12.234 -3.746 1.00 83.44 86 ASP A N 1
ATOM 705 C CA . ASP A 1 86 ? -14.407 12.010 -5.035 1.00 83.44 86 ASP A CA 1
ATOM 706 C C . ASP A 1 86 ? -13.340 13.075 -5.358 1.00 83.44 86 ASP A C 1
ATOM 708 O O . ASP A 1 86 ? -12.423 12.827 -6.138 1.00 83.44 86 ASP A O 1
ATOM 712 N N . ASN A 1 87 ? -13.432 14.255 -4.738 1.00 90.25 87 ASN A N 1
ATOM 713 C CA . ASN A 1 87 ? -12.489 15.359 -4.905 1.00 90.25 87 ASN A CA 1
ATOM 714 C C . ASN A 1 87 ? -11.316 15.339 -3.907 1.00 90.25 87 ASN A C 1
ATOM 716 O O . ASN A 1 87 ? -10.537 16.289 -3.878 1.00 90.25 87 ASN A O 1
ATOM 720 N N . LEU A 1 88 ? -11.151 14.280 -3.099 1.00 94.38 88 LEU A N 1
ATOM 721 C CA . LEU A 1 88 ? -10.032 14.154 -2.151 1.00 94.38 88 LEU A CA 1
ATOM 722 C C . LEU A 1 88 ? -8.678 14.425 -2.823 1.00 94.38 88 LEU A C 1
ATOM 724 O O . LEU A 1 88 ? -7.828 15.119 -2.266 1.00 94.38 88 LEU A O 1
ATOM 728 N N . MET A 1 89 ? -8.490 13.898 -4.034 1.00 96.25 89 MET A N 1
ATOM 729 C CA . MET A 1 89 ? -7.223 13.991 -4.758 1.00 96.25 89 MET A CA 1
ATOM 730 C C . MET A 1 89 ? -6.934 15.388 -5.332 1.00 96.25 89 MET A C 1
ATOM 732 O O . MET A 1 89 ? -5.799 15.642 -5.729 1.00 96.25 89 MET A O 1
ATOM 736 N N . ASP A 1 90 ? -7.890 16.325 -5.319 1.00 95.56 90 ASP A N 1
ATOM 737 C CA . ASP A 1 90 ? -7.678 17.690 -5.826 1.00 95.56 90 ASP A CA 1
ATOM 738 C C . ASP A 1 90 ? -6.628 18.461 -5.008 1.00 95.56 90 ASP A C 1
ATOM 740 O O . ASP A 1 90 ? -5.969 19.360 -5.532 1.00 95.56 90 ASP A O 1
ATOM 744 N N . GLY A 1 91 ? -6.427 18.076 -3.741 1.00 95.94 91 GLY A N 1
ATOM 745 C CA . GLY A 1 91 ? -5.402 18.637 -2.856 1.00 95.94 91 GLY A CA 1
ATOM 746 C C . GLY A 1 91 ? -3.988 18.068 -3.042 1.00 95.94 91 GLY A C 1
ATOM 747 O O . GLY A 1 91 ? -3.068 18.543 -2.377 1.00 95.94 91 GLY A O 1
ATOM 748 N N . TYR A 1 92 ? -3.799 17.072 -3.916 1.00 97.69 92 TYR A N 1
ATOM 749 C CA . TYR A 1 92 ? -2.538 16.337 -4.077 1.00 97.69 92 TYR A CA 1
ATOM 750 C C . TYR A 1 92 ? -2.024 16.463 -5.514 1.00 97.69 92 TYR A C 1
ATOM 752 O O . TYR A 1 92 ? -2.384 15.694 -6.408 1.00 97.69 92 TYR A O 1
ATOM 760 N N . THR A 1 93 ? -1.198 17.479 -5.758 1.00 97.94 93 THR A N 1
ATOM 761 C CA . THR A 1 93 ? -0.774 17.880 -7.108 1.00 97.94 93 THR A CA 1
ATOM 762 C C . THR A 1 93 ? 0.048 16.798 -7.799 1.00 97.94 93 THR A C 1
ATOM 764 O O . THR A 1 93 ? -0.142 16.566 -8.997 1.00 97.94 93 THR A O 1
ATOM 767 N N . TYR A 1 94 ? 0.934 16.138 -7.054 1.00 97.88 94 TYR A N 1
ATOM 768 C CA . TYR A 1 94 ? 1.857 15.134 -7.574 1.00 97.88 94 TYR A CA 1
ATOM 769 C C . TYR A 1 94 ? 1.243 13.727 -7.555 1.00 97.88 94 TYR A C 1
ATOM 771 O O . TYR A 1 94 ? 1.458 12.955 -8.489 1.00 97.88 94 TYR A O 1
ATOM 779 N N . LEU A 1 95 ? 0.406 13.398 -6.564 1.00 97.31 95 LEU A N 1
ATOM 780 C CA . LEU A 1 95 ? -0.208 12.067 -6.470 1.00 97.31 95 LEU A CA 1
ATOM 781 C C . LEU A 1 95 ? -1.459 11.860 -7.319 1.00 97.31 95 LEU A C 1
ATOM 783 O O . LEU A 1 95 ? -1.718 10.720 -7.705 1.00 97.31 95 LEU A O 1
ATOM 787 N N . ARG A 1 96 ? -2.242 12.902 -7.627 1.00 95.81 96 ARG A N 1
ATOM 788 C CA . ARG A 1 96 ? -3.541 12.747 -8.324 1.00 95.81 96 ARG A CA 1
ATOM 789 C C . ARG A 1 96 ? -3.468 12.029 -9.675 1.00 95.81 96 ARG A C 1
ATOM 791 O O . ARG A 1 96 ? -4.476 11.515 -10.146 1.00 95.81 96 ARG A O 1
ATOM 798 N N . ASN A 1 97 ? -2.291 12.008 -10.299 1.00 94.44 97 ASN A N 1
ATOM 799 C CA . ASN A 1 97 ? -2.053 11.343 -11.581 1.00 94.44 97 ASN A CA 1
ATOM 800 C C . ASN A 1 97 ? -1.442 9.939 -11.438 1.00 94.44 97 ASN A C 1
ATOM 802 O O . ASN A 1 97 ? -1.286 9.244 -12.437 1.00 94.44 97 ASN A O 1
ATOM 806 N N . SER A 1 98 ? -1.094 9.533 -10.219 1.00 95.44 98 SER A N 1
ATOM 807 C CA . SER A 1 98 ? -0.345 8.305 -9.933 1.00 95.44 98 SER A CA 1
ATOM 808 C C . SER A 1 98 ? -1.113 7.344 -9.030 1.00 95.44 98 SER A C 1
ATOM 810 O O . SER A 1 98 ? -0.814 6.154 -9.019 1.00 95.44 98 SER A O 1
ATOM 812 N N . VAL A 1 99 ? -2.093 7.837 -8.267 1.00 95.94 99 VAL A N 1
ATOM 813 C CA . VAL A 1 99 ? -2.763 7.090 -7.197 1.00 95.94 99 VAL A CA 1
ATOM 814 C C . VAL A 1 99 ? -4.273 7.225 -7.296 1.00 95.94 99 VAL A C 1
ATOM 816 O O . VAL A 1 99 ? -4.804 8.283 -7.622 1.00 95.94 99 VAL A O 1
ATOM 819 N N . THR A 1 100 ? -4.965 6.143 -6.959 1.00 94.81 100 THR A N 1
ATOM 820 C CA . THR A 1 100 ? -6.408 6.100 -6.731 1.00 94.81 100 THR A CA 1
ATOM 821 C C . THR A 1 100 ? -6.689 5.783 -5.268 1.00 94.81 100 THR A C 1
ATOM 823 O O . THR A 1 100 ? -6.012 4.949 -4.667 1.00 94.81 100 THR A O 1
ATOM 826 N N . VAL A 1 101 ? -7.706 6.438 -4.709 1.00 95.50 101 VAL A N 1
ATOM 827 C CA . VAL A 1 101 ? -8.238 6.162 -3.372 1.00 95.50 101 VAL A CA 1
ATOM 828 C C . VAL A 1 101 ? -9.663 5.645 -3.527 1.00 95.50 101 VAL A C 1
ATOM 830 O O . VAL A 1 101 ? -10.483 6.286 -4.182 1.00 95.50 101 VAL A O 1
ATOM 833 N N . SER A 1 102 ? -9.949 4.488 -2.937 1.00 94.06 102 SER A N 1
ATOM 834 C CA . SER A 1 102 ? -11.244 3.810 -3.028 1.00 94.06 102 SER A CA 1
ATOM 835 C C . SER A 1 102 ? -11.724 3.376 -1.647 1.00 94.06 102 SER A C 1
ATOM 837 O O . SER A 1 102 ? -10.941 2.869 -0.848 1.00 94.06 102 SER A O 1
ATOM 839 N N . VAL A 1 103 ? -13.021 3.515 -1.371 1.00 94.31 103 VAL A N 1
ATOM 840 C CA . VAL A 1 103 ? -13.635 2.972 -0.149 1.00 94.31 103 VAL A CA 1
ATOM 841 C C . VAL A 1 103 ? -14.265 1.616 -0.453 1.00 94.31 103 VAL A C 1
ATOM 843 O O . VAL A 1 103 ? -15.107 1.499 -1.342 1.00 94.31 103 VAL A O 1
ATOM 846 N N . VAL A 1 104 ? -13.884 0.596 0.311 1.00 93.56 104 VAL A N 1
ATOM 847 C CA . VAL A 1 104 ? -14.376 -0.780 0.184 1.00 93.56 104 VAL A CA 1
ATOM 848 C C . VAL A 1 104 ? -15.165 -1.171 1.423 1.00 93.56 104 VAL A C 1
ATOM 850 O O . VAL A 1 104 ? -14.689 -1.009 2.547 1.00 93.56 104 VAL A O 1
ATOM 853 N N . ARG A 1 105 ? -16.375 -1.706 1.226 1.00 92.00 105 ARG A N 1
ATOM 854 C CA . ARG A 1 105 ? -17.224 -2.225 2.301 1.00 92.00 105 ARG A CA 1
ATOM 855 C C . ARG A 1 105 ? -17.296 -3.747 2.226 1.00 92.00 105 ARG A C 1
ATOM 857 O O . ARG A 1 105 ? -18.235 -4.296 1.654 1.00 92.00 105 ARG A O 1
ATOM 864 N N . ALA A 1 106 ? -16.326 -4.433 2.818 1.00 87.94 106 ALA A N 1
ATOM 865 C CA . ALA A 1 106 ? -16.296 -5.888 2.791 1.00 87.94 106 ALA A CA 1
ATOM 866 C C . ALA A 1 106 ? -17.402 -6.490 3.680 1.00 87.94 106 ALA A C 1
ATOM 868 O O . ALA A 1 106 ? -17.614 -6.031 4.816 1.00 87.94 106 ALA A O 1
ATOM 869 N N . PRO A 1 107 ? -18.104 -7.539 3.220 1.00 82.81 107 PRO A N 1
ATOM 870 C CA . PRO A 1 107 ? -18.924 -8.343 4.111 1.00 82.81 107 PRO A CA 1
ATOM 871 C C . PRO A 1 107 ? -18.013 -8.992 5.159 1.00 82.81 107 PRO A C 1
ATOM 873 O O . PRO A 1 107 ? -16.998 -9.594 4.816 1.00 82.81 107 PRO A O 1
ATOM 876 N N . VAL A 1 108 ? -18.356 -8.889 6.446 1.00 70.94 108 VAL A N 1
ATOM 877 C CA . VAL A 1 108 ? -17.633 -9.670 7.455 1.00 70.94 108 VAL A CA 1
ATOM 878 C C . VAL A 1 108 ? -17.967 -11.132 7.222 1.00 70.94 108 VAL A C 1
ATOM 880 O O . VAL A 1 108 ? -19.113 -11.553 7.380 1.00 70.94 108 VAL A O 1
ATOM 883 N N . SER A 1 109 ? -16.952 -11.878 6.789 1.00 65.00 109 SER A N 1
ATOM 884 C CA . SER A 1 109 ? -17.047 -13.311 6.569 1.00 65.00 109 SER A CA 1
ATOM 885 C C . SER A 1 109 ? -17.527 -13.976 7.858 1.00 65.00 109 SER A C 1
ATOM 887 O O . SER A 1 109 ? -16.841 -13.954 8.879 1.00 65.00 109 SER A O 1
ATOM 889 N N . SER A 1 110 ? -18.722 -14.566 7.818 1.00 55.38 110 SER A N 1
ATOM 890 C CA . SER A 1 110 ? -19.343 -15.275 8.945 1.00 55.38 110 SER A CA 1
ATOM 891 C C . SER A 1 110 ? -18.622 -16.579 9.307 1.00 55.38 110 SER A C 1
ATOM 893 O O . SER A 1 110 ? -19.113 -17.349 10.125 1.00 55.38 110 SER A O 1
ATOM 895 N N . TYR A 1 111 ? -17.484 -16.864 8.670 1.00 55.22 111 TYR A N 1
ATOM 896 C CA . TYR A 1 111 ? -16.850 -18.179 8.665 1.00 55.22 111 TYR A CA 1
ATOM 897 C C . TYR A 1 111 ? -16.148 -18.556 9.975 1.00 55.22 111 TYR A C 1
ATOM 899 O O . TYR A 1 111 ? -15.806 -19.720 10.151 1.00 55.22 111 TYR A O 1
ATOM 907 N N . TRP A 1 112 ? -15.930 -17.609 10.892 1.00 53.72 112 TRP A N 1
ATOM 908 C CA . TRP A 1 112 ? -15.026 -17.828 12.029 1.00 53.72 112 TRP A CA 1
ATOM 909 C C . TRP A 1 112 ? -15.678 -17.841 13.405 1.00 53.72 112 TRP A C 1
ATOM 911 O O . TRP A 1 112 ? -14.995 -18.166 14.371 1.00 53.72 112 TRP A O 1
ATOM 921 N N . ASP A 1 113 ? -16.978 -17.562 13.518 1.00 52.75 113 ASP A N 1
ATOM 922 C CA . ASP A 1 113 ? -17.642 -17.657 14.818 1.00 52.75 113 ASP A CA 1
ATOM 923 C C . ASP A 1 113 ? -19.041 -18.268 14.726 1.00 52.75 113 ASP A C 1
ATOM 925 O O . ASP A 1 113 ? -20.069 -17.609 14.859 1.00 52.75 113 ASP A O 1
ATOM 929 N N . SER A 1 114 ? -19.074 -19.584 14.513 1.00 55.22 114 SER A N 1
ATOM 930 C CA . SER A 1 114 ? -20.282 -20.395 14.675 1.00 55.22 114 SER A CA 1
ATOM 931 C C . SER A 1 114 ? -20.702 -20.560 16.145 1.00 55.22 114 SER A C 1
ATOM 933 O O . SER A 1 114 ? -21.671 -21.268 16.413 1.00 55.22 114 SER A O 1
ATOM 935 N N . SER A 1 115 ? -19.977 -19.963 17.102 1.00 59.94 115 SER A N 1
ATOM 936 C CA . SER A 1 115 ? -20.244 -20.107 18.537 1.00 59.94 115 SER A CA 1
ATOM 937 C C . SER A 1 115 ? -21.074 -18.966 19.132 1.00 59.94 115 SER A C 1
ATOM 939 O O . SER A 1 115 ? -21.581 -19.112 20.244 1.00 59.94 115 SER A O 1
ATOM 941 N N . VAL A 1 116 ? -21.298 -17.875 18.390 1.00 57.31 116 VAL A N 1
ATOM 942 C CA . VAL A 1 116 ? -22.189 -16.785 18.812 1.00 57.31 116 VAL A CA 1
ATOM 943 C C . VAL A 1 116 ? -23.612 -17.054 18.303 1.00 57.31 116 VAL A C 1
ATOM 945 O O . VAL A 1 116 ? -23.865 -16.961 17.098 1.00 57.31 116 VAL A O 1
ATOM 948 N N . PRO A 1 117 ? -24.574 -17.400 19.182 1.00 56.84 117 PRO A N 1
ATOM 949 C CA . PRO A 1 117 ? -25.948 -17.642 18.767 1.00 56.84 117 PRO A CA 1
ATOM 950 C C . PRO A 1 117 ? -26.583 -16.361 18.184 1.00 56.84 117 PRO A C 1
ATOM 952 O O . PRO A 1 117 ? -26.369 -15.278 18.732 1.00 56.84 117 PRO A O 1
ATOM 955 N N . PRO A 1 118 ? -27.432 -16.453 17.137 1.00 56.47 118 PRO A N 1
ATOM 956 C CA . PRO A 1 118 ? -28.080 -15.299 16.485 1.00 56.47 118 PRO A CA 1
ATOM 957 C C . PRO A 1 118 ? -29.101 -14.528 17.349 1.00 56.47 118 PRO A C 1
ATOM 959 O O . PRO A 1 118 ? -29.922 -13.767 16.835 1.00 56.47 118 PRO A O 1
ATOM 962 N N . SER A 1 119 ? -29.137 -14.758 18.658 1.00 50.94 119 SER A N 1
ATOM 963 C CA . SER A 1 119 ? -30.225 -14.338 19.532 1.00 50.94 119 SER A CA 1
ATOM 964 C C . SER A 1 119 ? -30.025 -12.915 20.051 1.00 50.94 119 SER A C 1
ATOM 966 O O . SER A 1 119 ? -29.605 -12.737 21.188 1.00 50.94 119 SER A O 1
ATOM 968 N N . LEU A 1 120 ? -30.315 -11.924 19.206 1.00 49.38 120 LEU A N 1
ATOM 969 C CA . LEU A 1 120 ? -30.905 -10.610 19.529 1.00 49.38 120 LEU A CA 1
ATOM 970 C C . LEU A 1 120 ? -30.927 -9.802 18.223 1.00 49.38 120 LEU A C 1
ATOM 972 O O . LEU A 1 120 ? -29.912 -9.264 17.794 1.00 49.38 120 LEU A O 1
ATOM 976 N N . GLY A 1 121 ? -32.084 -9.781 17.554 1.00 50.09 121 GLY A N 1
ATOM 977 C CA . GLY A 1 121 ? -32.298 -9.304 16.178 1.00 50.09 121 GLY A CA 1
ATOM 978 C C . GLY A 1 121 ? -32.149 -7.797 15.933 1.00 50.09 121 GLY A C 1
ATOM 979 O O . GLY A 1 121 ? -32.979 -7.211 15.247 1.00 50.09 121 GLY A O 1
ATOM 980 N N . LEU A 1 122 ? -31.101 -7.169 16.464 1.00 51.88 122 LEU A N 1
ATOM 981 C CA . LEU A 1 122 ? -30.741 -5.770 16.243 1.00 51.88 122 LEU A CA 1
ATOM 982 C C . LEU A 1 122 ? -29.216 -5.627 16.155 1.00 51.88 122 LEU A C 1
ATOM 984 O O . LEU A 1 122 ? -28.580 -5.035 17.020 1.00 51.88 122 LEU A O 1
ATOM 988 N N . ALA A 1 123 ? -28.610 -6.158 15.099 1.00 50.03 123 ALA A N 1
ATOM 989 C CA . ALA A 1 123 ? -27.266 -5.752 14.715 1.00 50.03 123 ALA A CA 1
ATOM 990 C C . ALA A 1 123 ? -27.119 -5.935 13.208 1.00 50.03 123 ALA A C 1
ATOM 992 O O . ALA A 1 123 ? -27.089 -7.059 12.710 1.00 50.03 123 ALA A O 1
ATOM 993 N N . ASN A 1 124 ? -27.032 -4.827 12.471 1.00 52.72 124 ASN A N 1
ATOM 994 C CA . ASN A 1 124 ? -26.447 -4.876 11.137 1.00 52.72 124 ASN A CA 1
ATOM 995 C C . ASN A 1 124 ? -25.101 -5.606 11.266 1.00 52.72 124 ASN A C 1
ATOM 997 O O . ASN A 1 124 ? -24.308 -5.189 12.118 1.00 52.72 124 ASN A O 1
ATOM 1001 N N . PRO A 1 125 ? -24.831 -6.672 10.488 1.00 62.53 125 PRO A N 1
ATOM 1002 C CA . PRO A 1 125 ? -23.520 -7.301 10.508 1.00 62.53 125 PRO A CA 1
ATOM 1003 C C . PRO A 1 125 ? -22.504 -6.198 10.228 1.00 62.53 125 PRO A C 1
ATOM 1005 O O . PRO A 1 125 ? -22.577 -5.547 9.181 1.00 62.53 125 PRO A O 1
ATOM 1008 N N . LEU A 1 126 ? -21.636 -5.918 11.208 1.00 67.12 126 LEU A N 1
ATOM 1009 C CA . LEU A 1 126 ? -20.595 -4.903 11.076 1.00 67.12 126 LEU A CA 1
ATOM 1010 C C . LEU A 1 126 ? -19.841 -5.233 9.792 1.00 67.12 126 LEU A C 1
ATOM 1012 O O . LEU A 1 126 ? -19.254 -6.301 9.709 1.00 67.12 126 LEU A O 1
ATOM 1016 N N . ARG A 1 127 ? -19.918 -4.379 8.772 1.00 83.12 127 ARG A N 1
ATOM 1017 C CA . ARG A 1 127 ? -19.131 -4.549 7.547 1.00 83.12 127 ARG A CA 1
ATOM 1018 C C . ARG A 1 127 ? -17.742 -3.978 7.788 1.00 83.12 127 ARG A C 1
ATOM 1020 O O . ARG A 1 127 ? -17.619 -2.955 8.462 1.00 83.12 127 ARG A O 1
ATOM 1027 N N . GLY A 1 128 ? -16.719 -4.624 7.238 1.00 87.75 128 GLY A N 1
ATOM 1028 C CA . GLY A 1 128 ? -15.394 -4.018 7.163 1.00 87.75 128 GLY A CA 1
ATOM 1029 C C . GLY A 1 128 ? -15.475 -2.783 6.286 1.00 87.75 128 GLY A C 1
ATOM 1030 O O . GLY A 1 128 ? -16.026 -2.863 5.194 1.00 87.75 128 GLY A O 1
ATOM 1031 N N . ILE A 1 129 ? -14.998 -1.639 6.771 1.00 93.88 129 ILE A N 1
ATOM 1032 C CA . ILE A 1 129 ? -14.916 -0.414 5.973 1.00 93.88 129 ILE A CA 1
ATOM 1033 C C . ILE A 1 129 ? -13.438 -0.080 5.836 1.00 93.88 129 ILE A C 1
ATOM 1035 O O . ILE A 1 129 ? -12.771 0.215 6.828 1.00 93.88 129 ILE A O 1
ATOM 1039 N N . PHE A 1 130 ? -12.941 -0.146 4.610 1.00 95.69 130 PHE A N 1
ATOM 1040 C CA . PHE A 1 130 ? -11.536 0.017 4.275 1.00 95.69 130 PHE A CA 1
ATOM 1041 C C . PHE A 1 130 ? -11.360 1.163 3.291 1.00 95.69 130 PHE A C 1
ATOM 1043 O O . PHE A 1 130 ? -12.193 1.374 2.413 1.00 95.69 130 PHE A O 1
ATOM 1050 N N . CYS A 1 131 ? -10.257 1.883 3.422 1.00 96.88 131 CYS A N 1
ATOM 1051 C CA . CYS A 1 131 ? -9.756 2.801 2.422 1.00 96.88 131 CYS A CA 1
ATOM 1052 C C . CYS A 1 131 ? -8.561 2.132 1.742 1.00 96.88 131 CYS A C 1
ATOM 1054 O O . CYS A 1 131 ? -7.603 1.751 2.417 1.00 96.88 131 CYS A O 1
ATOM 1056 N N . VAL A 1 132 ? -8.642 1.951 0.427 1.00 97.19 132 VAL A N 1
ATOM 1057 C CA . VAL A 1 132 ? -7.617 1.319 -0.403 1.00 97.19 132 VAL A CA 1
ATOM 1058 C C . VAL A 1 132 ? -6.973 2.392 -1.269 1.00 97.19 132 VAL A C 1
ATOM 1060 O O . VAL A 1 132 ? -7.647 3.057 -2.052 1.00 97.19 132 VAL A O 1
ATOM 1063 N N . ILE A 1 133 ? -5.665 2.547 -1.123 1.00 97.69 133 ILE A N 1
ATOM 1064 C CA . ILE A 1 133 ? -4.828 3.484 -1.864 1.00 97.69 133 ILE A CA 1
ATOM 1065 C C . ILE A 1 133 ? -3.937 2.641 -2.764 1.00 97.69 133 ILE A C 1
ATOM 1067 O O . ILE A 1 133 ? -3.160 1.834 -2.262 1.00 97.69 133 ILE A O 1
ATOM 1071 N N . HIS A 1 134 ? -4.039 2.789 -4.075 1.00 96.62 134 HIS A N 1
ATOM 1072 C CA . HIS A 1 134 ? -3.252 1.989 -5.012 1.00 96.62 134 HIS A CA 1
ATOM 1073 C C . HIS A 1 134 ? -2.785 2.824 -6.196 1.00 96.62 134 HIS A C 1
ATOM 1075 O O . HIS A 1 134 ? -3.333 3.890 -6.478 1.00 96.62 134 HIS A O 1
ATOM 1081 N N . GLU A 1 135 ? -1.769 2.333 -6.897 1.00 94.31 135 GLU A N 1
ATOM 1082 C CA . GLU A 1 135 ? -1.325 2.933 -8.152 1.00 94.31 135 GLU A CA 1
ATOM 1083 C C . GLU A 1 135 ? -2.469 2.989 -9.177 1.00 94.31 135 GLU A C 1
ATOM 1085 O O . GLU A 1 135 ? -3.342 2.116 -9.207 1.00 94.31 135 GLU A O 1
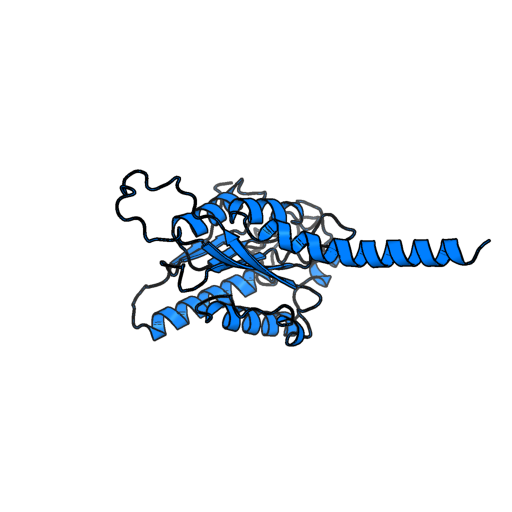ATOM 1090 N N . LEU A 1 136 ? -2.493 4.028 -10.013 1.00 93.00 136 LEU A N 1
ATOM 1091 C CA . LEU A 1 136 ? -3.508 4.168 -11.051 1.00 93.00 136 LEU A CA 1
ATOM 1092 C C . LEU A 1 136 ? -3.510 2.931 -11.962 1.00 93.00 136 LEU A C 1
ATOM 1094 O O . LEU A 1 136 ? -2.480 2.552 -12.518 1.00 93.00 136 LEU A O 1
ATOM 1098 N N . ILE A 1 137 ? -4.686 2.322 -12.135 1.00 90.62 137 ILE A N 1
ATOM 1099 C CA . ILE A 1 137 ? -4.839 1.175 -13.031 1.00 90.62 137 ILE A CA 1
ATOM 1100 C C . ILE A 1 137 ? -4.616 1.653 -14.470 1.00 90.62 137 ILE A C 1
ATOM 1102 O O . ILE A 1 137 ? -5.347 2.527 -14.945 1.00 90.62 137 ILE A O 1
ATOM 1106 N N . PRO A 1 138 ? -3.606 1.121 -15.170 1.00 86.56 138 PRO A N 1
ATOM 1107 C CA . PRO A 1 138 ? -3.302 1.538 -16.529 1.00 86.56 138 PRO A CA 1
ATOM 1108 C C . PRO A 1 138 ? -4.391 1.097 -17.515 1.00 86.56 138 PRO A C 1
ATOM 1110 O O . PRO A 1 138 ? -4.899 -0.018 -17.453 1.00 86.56 138 PRO A O 1
ATOM 1113 N N . ASN A 1 139 ? -4.692 1.948 -18.499 1.00 83.62 139 ASN A N 1
ATOM 1114 C CA . ASN A 1 139 ? -5.662 1.617 -19.553 1.00 83.62 139 ASN A CA 1
ATOM 1115 C C . ASN A 1 139 ? -5.109 0.632 -20.599 1.00 83.62 139 ASN A C 1
ATOM 1117 O O . ASN A 1 139 ? -5.874 -0.116 -21.199 1.00 83.62 139 ASN A O 1
ATOM 1121 N N . ASN A 1 140 ? -3.793 0.664 -20.847 1.00 79.75 140 ASN A N 1
ATOM 1122 C CA . ASN A 1 140 ? -3.163 0.020 -22.011 1.00 79.75 140 ASN A CA 1
ATOM 1123 C C . ASN A 1 140 ? -2.041 -0.964 -21.652 1.00 79.75 140 ASN A C 1
ATOM 1125 O O . ASN A 1 140 ? -1.432 -1.548 -22.545 1.00 79.75 140 ASN A O 1
ATOM 1129 N N . THR A 1 141 ? -1.723 -1.122 -20.370 1.00 76.12 141 THR A N 1
ATOM 1130 C CA . THR A 1 141 ? -0.713 -2.077 -19.905 1.00 76.12 141 THR A CA 1
ATOM 1131 C C . THR A 1 141 ? -1.354 -3.020 -18.902 1.00 76.12 141 THR A C 1
ATOM 1133 O O . THR A 1 141 ? -2.286 -2.655 -18.199 1.00 76.12 141 THR A O 1
ATOM 1136 N N . HIS A 1 142 ? -0.852 -4.247 -18.813 1.00 85.94 142 HIS A N 1
ATOM 1137 C CA . HIS A 1 142 ? -1.313 -5.221 -17.819 1.00 85.94 142 HIS A CA 1
ATOM 1138 C C . HIS A 1 142 ? -0.466 -5.167 -16.540 1.00 85.94 142 HIS A C 1
ATOM 1140 O O . HIS A 1 142 ? -0.277 -6.185 -15.885 1.00 85.94 142 HIS A O 1
ATOM 1146 N N . ARG A 1 143 ? 0.120 -4.001 -16.227 1.00 92.12 143 ARG A N 1
ATOM 1147 C CA . ARG A 1 143 ? 0.971 -3.831 -15.044 1.00 92.12 143 ARG A CA 1
ATOM 1148 C C . ARG A 1 143 ? 1.103 -2.388 -14.576 1.00 92.12 143 ARG A C 1
ATOM 1150 O O . ARG A 1 143 ? 1.166 -1.484 -15.411 1.00 92.12 143 ARG A O 1
ATOM 1157 N N . PHE A 1 144 ? 1.252 -2.219 -13.270 1.00 92.69 144 PHE A N 1
ATOM 1158 C CA . PHE A 1 144 ? 1.632 -0.996 -12.579 1.00 92.69 144 PHE A CA 1
ATOM 1159 C C . PHE A 1 144 ? 3.082 -0.610 -12.908 1.00 92.69 144 PHE A C 1
ATOM 1161 O O . PHE A 1 144 ? 4.003 -1.290 -12.440 1.00 92.69 144 PHE A O 1
ATOM 1168 N N . PRO A 1 145 ? 3.317 0.440 -13.721 1.00 92.06 145 PRO A N 1
ATOM 1169 C CA . PRO A 1 145 ? 4.668 0.843 -14.107 1.00 92.06 145 PRO A CA 1
ATOM 1170 C C . PRO A 1 145 ? 5.547 1.248 -12.921 1.00 92.06 145 PRO A C 1
ATOM 1172 O O . PRO A 1 145 ? 6.762 1.060 -12.978 1.00 92.06 145 PRO A O 1
ATOM 1175 N N . ARG A 1 146 ? 4.959 1.789 -11.849 1.00 94.00 146 ARG A N 1
ATOM 1176 C CA . ARG A 1 146 ? 5.714 2.299 -10.701 1.00 94.00 146 ARG A CA 1
ATOM 1177 C C . ARG A 1 146 ? 5.914 1.287 -9.597 1.00 94.00 146 ARG A C 1
ATOM 1179 O O . ARG A 1 146 ? 6.754 1.507 -8.727 1.00 94.00 146 ARG A O 1
ATOM 1186 N N . MET A 1 147 ? 5.213 0.158 -9.670 1.00 94.50 147 MET A N 1
ATOM 1187 C CA . MET A 1 147 ? 5.344 -0.953 -8.730 1.00 94.50 147 MET A CA 1
ATOM 1188 C C . MET A 1 147 ? 5.020 -0.555 -7.285 1.00 94.50 147 MET A C 1
ATOM 1190 O O . MET A 1 147 ? 5.497 -1.187 -6.341 1.00 94.50 147 MET A O 1
ATOM 1194 N N . TRP A 1 148 ? 4.224 0.499 -7.084 1.00 95.00 148 TRP A N 1
ATOM 1195 C CA . TRP A 1 148 ? 3.933 0.999 -5.737 1.00 95.00 148 TRP A CA 1
ATOM 1196 C C . TRP A 1 148 ? 3.072 0.021 -4.940 1.00 95.00 148 TRP A C 1
ATOM 1198 O O . TRP A 1 148 ? 3.171 -0.021 -3.716 1.00 95.00 148 TRP A O 1
ATOM 1208 N N . GLY A 1 149 ? 2.278 -0.792 -5.642 1.00 95.00 149 GLY A N 1
ATOM 1209 C CA . GLY A 1 149 ? 1.371 -1.760 -5.044 1.00 95.00 149 GLY A CA 1
ATOM 1210 C C . GLY A 1 149 ? 0.143 -1.074 -4.472 1.00 95.00 149 GLY A C 1
ATOM 1211 O O . GLY A 1 149 ? -0.469 -0.234 -5.141 1.00 95.00 149 GLY A O 1
ATOM 1212 N N . TYR A 1 150 ? -0.231 -1.445 -3.250 1.00 97.56 150 TYR A N 1
ATOM 1213 C CA . TYR A 1 150 ? -1.367 -0.832 -2.577 1.00 97.56 150 TYR A CA 1
ATOM 1214 C C . TYR A 1 150 ? -1.241 -0.819 -1.055 1.00 97.56 150 TYR A C 1
ATOM 1216 O O . TYR A 1 150 ? -0.518 -1.604 -0.444 1.00 97.56 150 TYR A O 1
ATOM 1224 N N . THR A 1 151 ? -2.027 0.063 -0.453 1.00 98.44 151 THR A N 1
ATOM 1225 C CA . THR A 1 151 ? -2.168 0.251 0.985 1.00 98.44 151 THR A CA 1
ATOM 1226 C C . THR A 1 151 ? -3.637 0.180 1.350 1.00 98.44 151 THR A C 1
ATOM 1228 O O . THR A 1 151 ? -4.476 0.796 0.700 1.00 98.44 151 THR A O 1
ATOM 1231 N N . VAL A 1 152 ? -3.951 -0.541 2.414 1.00 98.25 152 VAL A N 1
ATOM 1232 C CA . VAL A 1 152 ? -5.282 -0.625 3.005 1.00 98.25 152 VAL A CA 1
ATOM 1233 C C . VAL A 1 152 ? -5.220 -0.048 4.405 1.00 98.25 152 VAL A C 1
ATOM 1235 O O . VAL A 1 152 ? -4.365 -0.427 5.205 1.00 98.25 152 VAL A O 1
ATOM 1238 N N . ILE A 1 153 ? -6.156 0.840 4.713 1.00 98.31 153 ILE A N 1
ATOM 1239 C CA . ILE A 1 153 ? -6.375 1.379 6.052 1.00 98.31 153 ILE A CA 1
ATOM 1240 C C . ILE A 1 153 ? -7.815 1.065 6.430 1.00 98.31 153 ILE A C 1
ATOM 1242 O O . ILE A 1 153 ? -8.748 1.475 5.743 1.00 98.31 153 ILE A O 1
ATOM 1246 N N . ALA A 1 154 ? -8.017 0.323 7.511 1.00 97.50 154 ALA A N 1
ATOM 1247 C CA . ALA A 1 154 ? -9.352 0.075 8.034 1.00 97.50 154 ALA A CA 1
ATOM 1248 C C . ALA A 1 154 ? -9.919 1.335 8.715 1.00 97.50 154 ALA A C 1
ATOM 1250 O O . ALA A 1 154 ? -9.170 2.185 9.182 1.00 97.50 154 ALA A O 1
ATOM 1251 N N . SER A 1 155 ? -11.237 1.483 8.820 1.00 96.19 155 SER A N 1
ATO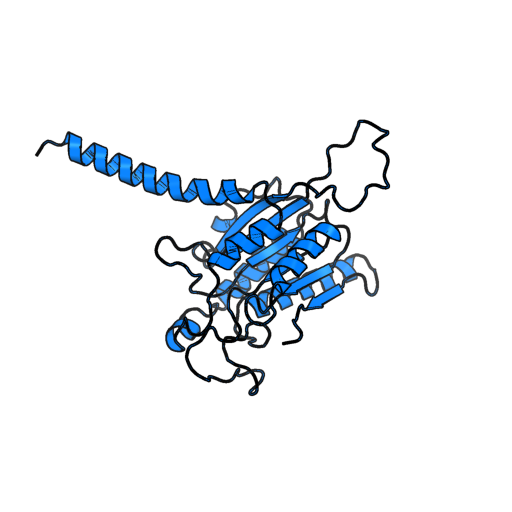M 1252 C CA . SER A 1 155 ? -11.866 2.524 9.653 1.00 96.19 155 SER A CA 1
ATOM 1253 C C . SER A 1 155 ? -11.604 2.244 11.138 1.00 96.19 155 SER A C 1
ATOM 1255 O O . SER A 1 155 ? -11.537 1.080 11.543 1.00 96.19 155 SER A O 1
ATOM 1257 N N . LYS A 1 156 ? -11.442 3.288 11.965 1.00 95.25 156 LYS A N 1
ATOM 1258 C CA . LYS A 1 156 ? -11.206 3.114 13.413 1.00 95.25 156 LYS A CA 1
ATOM 1259 C C . LYS A 1 156 ? -12.387 2.459 14.119 1.00 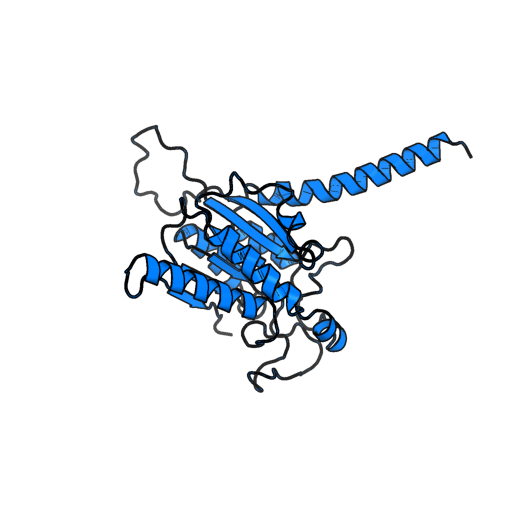95.25 156 LYS A C 1
ATOM 1261 O O . LYS A 1 156 ? -12.165 1.583 14.943 1.00 95.25 156 LYS A O 1
ATOM 1266 N N . MET A 1 157 ? -13.618 2.766 13.702 1.00 93.50 157 MET A N 1
ATOM 1267 C CA . MET A 1 157 ? -14.815 2.121 14.257 1.00 93.50 157 MET A CA 1
ATOM 1268 C C . MET A 1 157 ? -14.836 0.602 14.061 1.00 93.50 157 MET A C 1
ATOM 1270 O O . MET A 1 157 ? -15.488 -0.113 14.820 1.00 93.50 157 MET A O 1
ATOM 1274 N N . TRP A 1 158 ? -14.191 0.105 13.003 1.00 93.12 158 TRP A N 1
ATOM 1275 C CA . TRP A 1 158 ? -14.160 -1.323 12.697 1.00 93.12 158 TRP A CA 1
ATOM 1276 C C . TRP A 1 158 ? -12.898 -2.009 13.230 1.00 93.12 158 TRP A C 1
ATOM 1278 O O . TRP A 1 158 ? -12.970 -3.132 13.736 1.00 93.12 158 TRP A O 1
ATOM 1288 N N . SER A 1 159 ? -11.748 -1.341 13.119 1.00 94.25 159 SER A N 1
ATOM 1289 C CA . SER A 1 159 ? -10.452 -1.850 13.563 1.00 94.25 159 SER A CA 1
ATOM 1290 C C . SER A 1 159 ? -10.440 -2.033 15.078 1.00 94.25 159 SER A C 1
ATOM 1292 O O . SER A 1 159 ? -10.699 -1.100 15.827 1.00 94.25 159 SER A O 1
ATOM 1294 N N . GLN A 1 160 ? -10.073 -3.223 15.545 1.00 91.50 160 GLN A N 1
ATOM 1295 C CA . GLN A 1 160 ? -9.971 -3.519 16.980 1.00 91.50 160 GLN A CA 1
ATOM 1296 C C . GLN A 1 160 ? -8.532 -3.667 17.449 1.00 91.50 160 GLN A C 1
ATOM 1298 O O . GLN A 1 160 ? -8.264 -3.622 18.649 1.00 91.50 160 GLN A O 1
ATOM 1303 N N . ARG A 1 161 ? -7.612 -3.889 16.508 1.00 90.12 161 ARG A N 1
ATOM 1304 C CA . ARG A 1 161 ? -6.214 -4.156 16.808 1.00 90.12 161 ARG A CA 1
ATOM 1305 C C . ARG A 1 161 ? -5.337 -3.217 15.987 1.00 90.12 161 ARG A C 1
ATOM 1307 O O . ARG A 1 161 ? -5.461 -3.209 14.762 1.00 90.12 161 ARG A O 1
ATOM 1314 N N . PRO A 1 162 ? -4.426 -2.459 16.612 1.00 93.25 162 PRO A N 1
ATOM 1315 C CA . PRO A 1 162 ? -3.440 -1.632 15.913 1.00 93.25 162 PRO A CA 1
ATOM 1316 C C . PRO A 1 162 ? -2.307 -2.509 15.347 1.00 93.25 162 PRO A C 1
ATOM 1318 O O . PRO A 1 162 ? -1.135 -2.367 15.683 1.00 93.25 162 PRO A O 1
ATOM 1321 N N . ILE A 1 163 ? -2.671 -3.485 14.520 1.00 95.75 163 ILE A N 1
ATOM 1322 C CA . ILE A 1 163 ? -1.730 -4.353 13.818 1.00 95.75 163 ILE A CA 1
ATOM 1323 C C . ILE A 1 163 ? -1.570 -3.811 12.400 1.00 95.75 163 ILE A C 1
ATOM 1325 O O . ILE A 1 163 ? -2.553 -3.531 11.705 1.00 95.75 163 ILE A O 1
ATOM 1329 N N . HIS A 1 164 ? -0.320 -3.669 11.987 1.00 97.00 164 HIS A N 1
ATOM 1330 C CA . HIS A 1 164 ? 0.073 -3.364 10.627 1.00 97.00 164 HIS A CA 1
ATOM 1331 C C . HIS A 1 164 ? 0.646 -4.617 9.967 1.00 97.00 164 HIS A C 1
ATOM 1333 O O . HIS A 1 164 ? 1.524 -5.275 10.525 1.00 97.00 164 HIS A O 1
ATOM 1339 N N . HIS A 1 165 ? 0.171 -4.922 8.766 1.00 97.31 165 HIS A N 1
ATOM 1340 C CA . HIS A 1 165 ? 0.688 -5.994 7.930 1.00 97.31 165 HIS A CA 1
ATOM 1341 C C . HIS A 1 165 ? 1.488 -5.419 6.760 1.00 97.31 165 HIS A C 1
ATOM 1343 O O . HIS A 1 165 ? 1.022 -4.517 6.072 1.00 97.31 165 HIS A O 1
ATOM 1349 N N . SER A 1 166 ? 2.654 -5.990 6.485 1.00 96.19 166 SER A N 1
ATOM 1350 C CA . SER A 1 166 ? 3.492 -5.628 5.342 1.00 96.19 166 SER A CA 1
ATOM 1351 C C . SER A 1 166 ? 3.835 -6.882 4.548 1.00 96.19 166 SER A C 1
ATOM 1353 O O . SER A 1 166 ? 4.456 -7.784 5.103 1.00 96.19 166 SER A O 1
ATOM 1355 N N . ALA A 1 167 ? 3.411 -6.982 3.289 1.00 95.31 167 ALA A N 1
ATOM 1356 C CA . ALA A 1 167 ? 3.661 -8.148 2.438 1.00 95.31 167 ALA A CA 1
ATOM 1357 C C . ALA A 1 167 ? 4.440 -7.739 1.184 1.00 95.31 167 ALA A C 1
ATOM 1359 O O . ALA A 1 167 ? 3.926 -7.041 0.309 1.00 95.31 167 ALA A O 1
ATOM 1360 N N . ALA A 1 168 ? 5.702 -8.154 1.117 1.00 91.62 168 ALA A N 1
ATOM 1361 C CA . ALA A 1 168 ? 6.640 -7.643 0.123 1.00 91.62 168 ALA A CA 1
ATOM 1362 C C . ALA A 1 168 ? 6.759 -8.498 -1.142 1.00 91.62 168 ALA A C 1
ATOM 1364 O O . ALA A 1 168 ? 7.178 -7.982 -2.175 1.00 91.62 168 ALA A O 1
ATOM 1365 N N . HIS A 1 169 ? 6.409 -9.785 -1.082 1.00 88.56 169 HIS A N 1
ATOM 1366 C CA . HIS A 1 169 ? 6.587 -10.700 -2.206 1.00 88.56 169 HIS A CA 1
ATOM 1367 C C . HIS A 1 169 ? 5.283 -11.446 -2.499 1.00 88.56 169 HIS A C 1
ATOM 1369 O O . HIS A 1 169 ? 4.892 -12.349 -1.767 1.00 88.56 169 HIS A O 1
ATOM 1375 N N . PHE A 1 170 ? 4.615 -11.091 -3.596 1.00 88.69 170 PHE A N 1
ATOM 1376 C CA . PHE A 1 170 ? 3.392 -11.784 -4.022 1.00 88.69 170 PHE A CA 1
ATOM 1377 C C . PHE A 1 170 ? 3.668 -13.035 -4.877 1.00 88.69 170 PHE A C 1
ATOM 1379 O O . PHE A 1 170 ? 2.794 -13.872 -5.038 1.00 88.69 170 PHE A O 1
ATOM 1386 N N . GLU A 1 171 ? 4.862 -13.154 -5.471 1.00 87.75 171 GLU A N 1
ATOM 1387 C CA . GLU A 1 171 ? 5.215 -14.267 -6.372 1.00 87.75 171 GLU A CA 1
ATOM 1388 C C . GLU A 1 171 ? 6.246 -15.210 -5.745 1.00 87.75 171 GLU A C 1
ATOM 1390 O O . GLU A 1 171 ? 6.130 -16.425 -5.863 1.00 87.75 171 GLU A O 1
ATOM 1395 N N . SER A 1 172 ? 7.249 -14.660 -5.055 1.00 83.81 172 SER A N 1
ATOM 1396 C CA . SER A 1 172 ? 8.360 -15.447 -4.501 1.00 83.81 172 SER A CA 1
ATOM 1397 C C . SER A 1 172 ? 7.994 -16.220 -3.236 1.00 83.81 172 SER A C 1
ATOM 1399 O O . SER A 1 172 ? 8.610 -17.242 -2.959 1.00 83.81 172 SER A O 1
ATOM 1401 N N . ASP A 1 173 ? 6.969 -15.767 -2.514 1.00 83.38 173 ASP A N 1
ATOM 1402 C CA . ASP A 1 173 ? 6.618 -16.283 -1.189 1.00 83.38 173 ASP A CA 1
ATOM 1403 C C . ASP A 1 173 ? 5.281 -17.051 -1.193 1.00 83.38 173 ASP A C 1
ATOM 1405 O O . ASP A 1 173 ? 4.706 -17.337 -0.143 1.00 83.38 173 ASP A O 1
ATOM 1409 N N . GLY A 1 174 ? 4.761 -17.393 -2.377 1.00 85.94 174 GLY A N 1
ATOM 1410 C CA . GLY A 1 174 ? 3.457 -18.035 -2.542 1.00 85.94 174 GLY A CA 1
ATOM 1411 C C . GLY A 1 174 ? 2.289 -17.099 -2.215 1.00 85.94 174 GLY A C 1
ATOM 1412 O O . GLY A 1 174 ? 2.320 -15.910 -2.509 1.00 85.94 174 GLY A O 1
ATOM 1413 N N . GLU A 1 175 ? 1.243 -17.627 -1.575 1.00 90.81 175 GLU A N 1
ATOM 1414 C CA . GLU A 1 175 ? -0.022 -16.916 -1.306 1.00 90.81 175 GLU A CA 1
ATOM 1415 C C . GLU A 1 175 ? 0.050 -15.917 -0.130 1.00 90.81 175 GLU A C 1
ATOM 1417 O O . GLU A 1 175 ? -0.961 -15.598 0.501 1.00 90.81 175 GLU A O 1
ATOM 1422 N N . VAL A 1 176 ? 1.242 -15.429 0.212 1.00 92.19 176 VAL A N 1
ATOM 1423 C CA . VAL A 1 176 ? 1.477 -14.611 1.408 1.00 92.19 176 VAL A CA 1
ATOM 1424 C C . VAL A 1 176 ? 0.671 -13.307 1.396 1.00 92.19 176 VAL A C 1
ATOM 1426 O O . VAL A 1 176 ? 0.103 -12.933 2.423 1.00 92.19 176 VAL A O 1
ATOM 1429 N N . CYS A 1 177 ? 0.531 -12.641 0.247 1.00 94.69 177 CYS A N 1
ATOM 1430 C CA . CYS A 1 177 ? -0.292 -11.430 0.148 1.00 94.69 177 CYS A CA 1
ATOM 1431 C C . CYS A 1 177 ? -1.785 -11.722 0.387 1.00 94.69 177 CYS A C 1
ATOM 1433 O O . CYS A 1 177 ? -2.451 -10.973 1.106 1.00 94.69 177 CYS A O 1
ATOM 1435 N N . HIS A 1 178 ? -2.299 -12.854 -0.113 1.00 94.62 178 HIS A N 1
ATOM 1436 C CA . HIS A 1 178 ? -3.669 -13.299 0.161 1.00 94.62 178 HIS A CA 1
ATOM 1437 C C . HIS A 1 178 ? -3.875 -13.639 1.642 1.00 94.62 178 HIS A C 1
ATOM 1439 O O . HIS A 1 178 ? -4.898 -13.273 2.223 1.00 94.62 178 HIS A O 1
ATOM 1445 N N . GLN A 1 179 ? -2.901 -14.294 2.278 1.00 94.62 179 GLN A N 1
ATOM 1446 C CA . GLN A 1 179 ? -2.947 -14.607 3.710 1.00 94.62 179 GLN A CA 1
ATOM 1447 C C . GLN A 1 179 ? -2.924 -13.340 4.572 1.00 94.62 179 GLN A C 1
ATOM 1449 O O . GLN A 1 179 ? -3.710 -13.226 5.514 1.00 94.62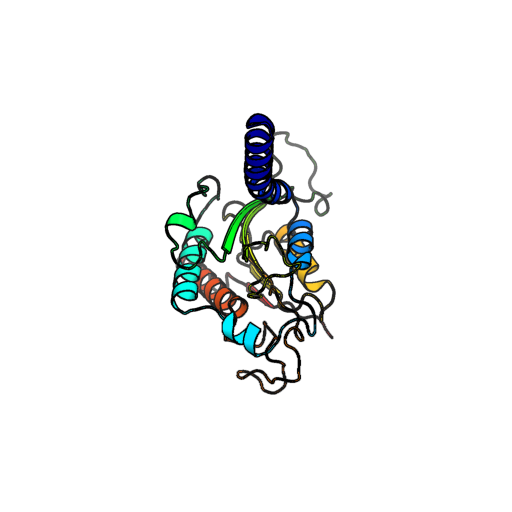 179 GLN A O 1
ATOM 1454 N N . ALA A 1 180 ? -2.081 -12.363 4.225 1.00 96.06 180 ALA A N 1
ATOM 1455 C CA . ALA A 1 180 ? -2.022 -11.072 4.904 1.00 96.06 180 ALA A CA 1
ATOM 1456 C C . ALA A 1 180 ? -3.354 -10.310 4.789 1.00 96.06 180 ALA A C 1
ATOM 1458 O O . ALA A 1 180 ? -3.842 -9.771 5.783 1.00 96.06 180 ALA A O 1
ATOM 1459 N N . ALA A 1 181 ? -3.981 -10.317 3.608 1.00 95.88 181 ALA A N 1
ATOM 1460 C CA . ALA A 1 181 ? -5.301 -9.726 3.396 1.00 95.88 181 ALA A CA 1
ATOM 1461 C C . ALA A 1 181 ? -6.408 -10.442 4.191 1.00 95.88 181 ALA A C 1
ATOM 1463 O O . ALA A 1 181 ? -7.239 -9.786 4.819 1.00 95.88 181 ALA A O 1
ATOM 1464 N N . ALA A 1 182 ? -6.390 -11.777 4.233 1.00 94.56 182 ALA A N 1
ATOM 1465 C CA . ALA A 1 182 ? -7.340 -12.557 5.023 1.00 94.56 182 ALA A CA 1
ATOM 1466 C C . ALA A 1 182 ? -7.199 -12.285 6.529 1.00 94.56 182 ALA A C 1
ATOM 1468 O O . ALA A 1 182 ? -8.198 -12.158 7.240 1.00 94.56 182 ALA A O 1
ATOM 1469 N N . LEU A 1 183 ? -5.962 -12.173 7.025 1.00 94.94 183 LEU A N 1
ATOM 1470 C CA . LEU A 1 183 ? -5.699 -11.878 8.430 1.00 94.94 183 LEU A CA 1
ATOM 1471 C C . LEU A 1 183 ? -6.030 -10.441 8.797 1.00 94.94 183 LEU A C 1
ATOM 1473 O O . LEU A 1 183 ? -6.564 -10.236 9.886 1.00 94.94 183 LEU A O 1
ATOM 1477 N N . LEU A 1 184 ? -5.804 -9.472 7.905 1.00 95.56 184 LEU A N 1
ATOM 1478 C CA . LEU A 1 184 ? -6.269 -8.100 8.098 1.00 95.56 184 LEU A CA 1
ATOM 1479 C C . LEU A 1 184 ? -7.764 -8.090 8.456 1.00 95.56 184 LEU A C 1
ATOM 1481 O O . LEU A 1 184 ? -8.158 -7.493 9.461 1.00 95.56 184 LEU A O 1
ATOM 1485 N N . GLU A 1 185 ? -8.576 -8.800 7.667 1.00 93.62 185 GLU A N 1
ATOM 1486 C CA . GLU A 1 185 ? -10.022 -8.909 7.873 1.00 93.62 185 GLU A CA 1
ATOM 1487 C C . GLU A 1 185 ? -10.388 -9.688 9.137 1.00 93.62 185 GLU A C 1
ATOM 1489 O O . GLU A 1 185 ? -11.172 -9.202 9.957 1.00 93.62 185 GLU A O 1
ATOM 1494 N N . SER A 1 186 ? -9.823 -10.885 9.318 1.00 91.62 186 SER A N 1
ATOM 1495 C CA . SER A 1 186 ? -10.228 -11.786 10.403 1.00 91.62 186 SER A CA 1
ATOM 1496 C C . SER A 1 186 ? -9.832 -11.271 11.785 1.00 91.62 186 SER A C 1
ATOM 1498 O O . SER A 1 186 ? -10.545 -11.491 12.764 1.00 91.62 186 SER A O 1
ATOM 1500 N N . THR A 1 187 ? -8.718 -10.545 11.876 1.00 92.81 187 THR A N 1
ATOM 1501 C CA . THR A 1 187 ? -8.203 -10.010 13.143 1.00 92.81 187 THR A CA 1
ATOM 1502 C C . THR A 1 187 ? -8.652 -8.579 13.419 1.00 92.81 187 THR A C 1
ATOM 1504 O O . THR A 1 187 ? -8.340 -8.045 14.485 1.00 92.81 187 THR A O 1
ATOM 1507 N N . ARG A 1 188 ? -9.394 -7.964 12.487 1.00 94.56 188 ARG A N 1
ATOM 1508 C CA . ARG A 1 188 ? -9.774 -6.545 12.532 1.00 94.56 188 ARG A CA 1
ATOM 1509 C C . ARG A 1 188 ? -8.563 -5.640 12.740 1.00 94.56 188 ARG A C 1
ATOM 1511 O O . ARG A 1 188 ? -8.563 -4.773 13.620 1.00 94.56 188 ARG A O 1
ATOM 1518 N N . SER A 1 189 ? -7.522 -5.915 11.961 1.00 96.12 189 SER A N 1
ATOM 1519 C CA . SER A 1 189 ? -6.262 -5.182 12.002 1.00 96.12 189 SER A CA 1
ATOM 1520 C C . SER A 1 189 ? -6.388 -3.816 11.336 1.00 96.12 189 SER A C 1
ATOM 1522 O O . SER A 1 189 ? -7.323 -3.543 10.580 1.00 96.12 189 SER A O 1
ATOM 1524 N N . ARG A 1 190 ? -5.433 -2.937 11.637 1.00 97.19 190 ARG A N 1
ATOM 1525 C CA . ARG A 1 190 ? -5.509 -1.520 11.288 1.00 97.19 190 ARG A CA 1
ATOM 1526 C C . ARG A 1 190 ? -5.134 -1.254 9.841 1.00 97.19 190 ARG A C 1
ATOM 1528 O O . ARG A 1 190 ? -5.763 -0.415 9.196 1.00 97.19 190 ARG A O 1
ATOM 1535 N N . SER A 1 191 ? -4.090 -1.911 9.344 1.00 98.25 191 SER A N 1
ATOM 1536 C CA . SER A 1 191 ? -3.574 -1.625 8.007 1.00 98.25 191 SER A CA 1
ATOM 1537 C C . SER A 1 191 ? -2.825 -2.785 7.367 1.00 98.25 191 SER A C 1
ATOM 1539 O O . SER A 1 191 ? -2.342 -3.687 8.051 1.00 98.25 191 SER A O 1
ATOM 1541 N N . LEU A 1 192 ? -2.731 -2.731 6.042 1.00 98.19 192 LEU A N 1
ATOM 1542 C CA . LEU A 1 192 ? -1.961 -3.639 5.200 1.00 98.19 192 LEU A CA 1
ATOM 1543 C C . LEU A 1 192 ? -1.255 -2.831 4.111 1.00 98.19 192 LEU A C 1
ATOM 1545 O O . LEU A 1 192 ? -1.874 -1.963 3.506 1.00 98.19 192 LEU A O 1
ATOM 1549 N N . VAL A 1 193 ? 0.003 -3.138 3.822 1.00 97.75 193 VAL A N 1
ATOM 1550 C CA . VAL A 1 193 ? 0.733 -2.617 2.663 1.00 97.75 193 VAL A CA 1
ATOM 1551 C C . VAL A 1 193 ? 1.263 -3.802 1.870 1.00 97.75 193 VAL A C 1
ATOM 1553 O O . VAL A 1 193 ? 1.881 -4.704 2.437 1.00 97.75 193 VAL A O 1
ATOM 1556 N N . VAL A 1 194 ? 1.019 -3.805 0.563 1.00 96.88 194 VAL A N 1
ATOM 1557 C CA . VAL A 1 194 ? 1.473 -4.853 -0.354 1.00 96.88 194 VAL A CA 1
ATOM 1558 C C . VAL A 1 194 ? 2.303 -4.235 -1.463 1.00 96.88 194 VAL A C 1
ATOM 1560 O O . VAL A 1 194 ? 1.895 -3.245 -2.071 1.00 96.88 194 VAL A O 1
ATOM 1563 N N . ALA A 1 195 ? 3.472 -4.814 -1.727 1.00 95.88 195 ALA A N 1
ATOM 1564 C CA . ALA A 1 195 ? 4.349 -4.357 -2.796 1.00 95.88 195 ALA A CA 1
ATOM 1565 C C . ALA A 1 195 ? 3.775 -4.694 -4.179 1.00 95.88 195 ALA A C 1
ATOM 1567 O O . ALA A 1 195 ? 3.249 -5.780 -4.403 1.00 95.88 195 ALA A O 1
ATOM 1568 N N . GLY A 1 196 ? 3.936 -3.777 -5.137 1.00 95.06 196 GLY A N 1
ATOM 1569 C CA . GLY A 1 196 ? 3.474 -3.961 -6.515 1.00 95.06 196 GLY A CA 1
ATOM 1570 C C . GLY A 1 196 ? 4.482 -4.644 -7.439 1.00 95.06 196 GLY A C 1
ATOM 1571 O O . GLY A 1 196 ? 4.298 -4.604 -8.656 1.00 95.06 196 GLY A O 1
ATOM 1572 N N . ALA A 1 197 ? 5.560 -5.215 -6.895 1.00 94.25 197 ALA A N 1
ATOM 1573 C CA . ALA A 1 197 ? 6.633 -5.867 -7.645 1.00 94.25 197 ALA A CA 1
ATOM 1574 C C . ALA A 1 197 ? 7.090 -7.171 -6.991 1.00 94.25 197 ALA A C 1
ATOM 1576 O O . ALA A 1 197 ? 7.134 -7.298 -5.771 1.00 94.25 197 ALA A O 1
ATOM 1577 N N . SER A 1 198 ? 7.433 -8.139 -7.840 1.00 93.06 198 SER A N 1
ATOM 1578 C CA . SER A 1 198 ? 8.151 -9.347 -7.435 1.00 93.06 198 SER A CA 1
ATOM 1579 C C . SER A 1 198 ? 9.606 -9.011 -7.093 1.00 93.06 198 SER A C 1
ATOM 1581 O O . SER A 1 198 ? 10.161 -8.047 -7.625 1.00 93.06 198 SER A O 1
ATOM 1583 N N . ARG A 1 199 ? 10.262 -9.863 -6.292 1.00 90.44 199 ARG A N 1
ATOM 1584 C CA . ARG A 1 199 ? 11.702 -9.753 -5.984 1.00 90.44 199 ARG A CA 1
ATOM 1585 C C . ARG A 1 199 ? 12.574 -9.613 -7.237 1.00 90.44 199 ARG A C 1
ATOM 1587 O O . ARG A 1 199 ? 13.587 -8.923 -7.202 1.00 90.44 199 ARG A O 1
ATOM 1594 N N . TYR A 1 200 ? 12.160 -10.253 -8.328 1.00 92.38 200 TYR A N 1
ATOM 1595 C CA . TYR A 1 200 ? 12.905 -10.352 -9.581 1.00 92.38 200 TYR A CA 1
ATOM 1596 C C . TYR A 1 200 ? 12.332 -9.448 -10.681 1.00 92.38 200 TYR A C 1
ATOM 1598 O O . TYR A 1 200 ? 12.526 -9.717 -11.861 1.00 92.38 200 TYR A O 1
ATOM 1606 N N . ALA A 1 201 ? 11.564 -8.408 -10.342 1.00 93.44 201 ALA A N 1
ATOM 1607 C CA . ALA A 1 201 ? 10.841 -7.600 -11.329 1.00 93.44 201 ALA A CA 1
ATOM 1608 C C . ALA A 1 201 ? 11.736 -6.816 -12.311 1.00 93.44 201 ALA A C 1
ATOM 1610 O O . ALA A 1 201 ? 11.302 -6.535 -13.435 1.00 93.44 201 ALA A O 1
ATOM 1611 N N . VAL A 1 202 ? 12.962 -6.467 -11.908 1.00 94.00 202 VAL A N 1
ATOM 1612 C CA . VAL A 1 202 ? 13.936 -5.745 -12.740 1.00 94.00 202 VAL A CA 1
ATOM 1613 C C . VAL A 1 202 ? 14.836 -6.747 -13.459 1.00 94.00 202 VAL A C 1
ATOM 1615 O O . VAL A 1 202 ? 15.449 -7.596 -12.826 1.00 94.00 202 VAL A O 1
ATOM 1618 N N . VAL A 1 203 ? 14.916 -6.632 -14.784 1.00 93.19 203 VAL A N 1
ATOM 1619 C CA . VAL A 1 203 ? 15.734 -7.477 -15.659 1.00 93.19 203 VAL A CA 1
ATOM 1620 C C . VAL A 1 203 ? 17.210 -7.324 -15.307 1.00 93.19 203 VAL A C 1
ATOM 1622 O O . VAL A 1 203 ? 17.727 -6.209 -15.281 1.00 93.19 203 VAL A O 1
ATOM 1625 N N . GLY A 1 204 ? 17.890 -8.456 -15.136 1.00 90.06 204 GLY A N 1
ATOM 1626 C CA . GLY A 1 204 ? 19.311 -8.517 -14.801 1.00 90.06 204 GLY A CA 1
ATOM 1627 C C . GLY A 1 204 ? 19.548 -8.898 -13.342 1.00 90.06 204 GLY A C 1
ATOM 1628 O O . GLY A 1 204 ? 18.619 -9.214 -12.608 1.00 90.06 204 GLY A O 1
ATOM 1629 N N . ASP A 1 205 ? 20.814 -8.892 -12.930 1.00 87.31 205 ASP A N 1
ATOM 1630 C CA . ASP A 1 205 ? 21.221 -9.205 -11.556 1.00 87.31 205 ASP A CA 1
ATOM 1631 C C . ASP A 1 205 ? 21.788 -7.951 -10.886 1.00 87.31 205 ASP A C 1
ATOM 1633 O O . ASP A 1 205 ? 22.986 -7.809 -10.647 1.00 87.31 205 ASP A O 1
ATOM 1637 N N . HIS A 1 206 ? 20.910 -6.965 -10.700 1.00 88.25 206 HIS A N 1
ATOM 1638 C CA . HIS A 1 206 ? 21.262 -5.691 -10.085 1.00 88.25 206 HIS A CA 1
ATOM 1639 C C . HIS A 1 206 ? 21.126 -5.815 -8.565 1.00 88.25 206 HIS A C 1
ATOM 1641 O O . HIS A 1 206 ? 19.995 -5.970 -8.099 1.00 88.25 206 HIS A O 1
ATOM 1647 N N . PRO A 1 207 ? 22.216 -5.747 -7.780 1.00 87.75 207 PRO A N 1
ATOM 1648 C CA . PRO A 1 207 ? 22.118 -5.826 -6.329 1.00 87.75 207 PRO A CA 1
ATOM 1649 C C . PRO A 1 207 ? 21.439 -4.576 -5.747 1.00 87.75 207 PRO A C 1
ATOM 1651 O O . PRO A 1 207 ? 21.592 -3.473 -6.270 1.00 87.75 207 PRO A O 1
ATOM 1654 N N . SER A 1 208 ? 20.700 -4.742 -4.651 1.00 84.44 208 SER A N 1
ATOM 1655 C CA . SER A 1 208 ? 20.124 -3.637 -3.882 1.00 84.44 208 SER A CA 1
ATOM 1656 C C . SER A 1 208 ? 21.226 -2.831 -3.196 1.00 84.44 208 SER A C 1
ATOM 1658 O O . SER A 1 208 ? 22.114 -3.395 -2.552 1.00 84.44 208 SER A O 1
ATOM 1660 N N . ASP A 1 209 ? 21.114 -1.502 -3.261 1.00 82.75 209 ASP A N 1
ATOM 1661 C CA . ASP A 1 209 ? 22.020 -0.565 -2.585 1.00 82.75 209 ASP A CA 1
ATOM 1662 C C . ASP A 1 209 ? 22.025 -0.775 -1.059 1.00 82.75 209 ASP A C 1
ATOM 1664 O O . ASP A 1 209 ? 23.046 -0.585 -0.399 1.00 82.75 209 ASP A O 1
ATOM 1668 N N . CYS A 1 210 ? 20.876 -1.161 -0.487 1.00 81.00 210 CYS A N 1
ATOM 1669 C CA . CYS A 1 210 ? 20.709 -1.286 0.961 1.00 81.00 210 CYS A CA 1
ATOM 1670 C C . CYS A 1 210 ? 21.228 -2.663 1.459 1.00 81.00 210 CYS A C 1
ATOM 1672 O O . CYS A 1 210 ? 21.681 -2.776 2.599 1.00 81.00 210 CYS A O 1
ATOM 1674 N N . GLN A 1 211 ? 21.196 -3.708 0.615 1.00 82.25 211 GLN A N 1
ATOM 1675 C CA . GLN A 1 211 ? 21.636 -5.072 0.938 1.00 82.25 211 GLN A CA 1
ATOM 1676 C C . GLN A 1 211 ? 22.120 -5.810 -0.324 1.00 82.25 211 GLN A C 1
ATOM 1678 O O . GLN A 1 211 ? 21.320 -6.346 -1.089 1.00 82.25 211 GLN A O 1
ATOM 1683 N N . SER A 1 212 ? 23.440 -5.901 -0.507 1.00 86.81 212 SER A N 1
ATOM 1684 C CA . SER A 1 212 ? 24.068 -6.390 -1.749 1.00 86.81 212 SER A CA 1
ATOM 1685 C C . SER A 1 212 ? 23.753 -7.842 -2.136 1.00 86.81 212 SER A C 1
ATOM 1687 O O . SER A 1 212 ? 24.001 -8.237 -3.269 1.00 86.81 212 SER A O 1
ATOM 1689 N N . GLN A 1 213 ? 23.219 -8.639 -1.209 1.00 86.94 213 GLN A N 1
ATOM 1690 C CA . GLN A 1 213 ? 22.795 -10.027 -1.432 1.00 86.94 213 GLN A CA 1
ATOM 1691 C C . GLN A 1 213 ? 21.380 -10.165 -2.024 1.00 86.94 213 GLN A C 1
ATOM 1693 O O . GLN A 1 213 ? 20.964 -11.275 -2.344 1.00 86.94 213 GLN A O 1
ATOM 1698 N N . PHE A 1 214 ? 20.631 -9.065 -2.140 1.00 85.12 214 PHE A N 1
ATOM 1699 C CA . PHE A 1 214 ? 19.283 -9.039 -2.713 1.00 85.12 214 PHE A CA 1
ATOM 1700 C C . PHE A 1 214 ? 19.256 -8.244 -4.011 1.00 85.12 214 PHE A C 1
ATOM 1702 O O . PHE A 1 214 ? 20.132 -7.418 -4.255 1.00 85.12 214 PHE A O 1
ATOM 1709 N N . GLN A 1 215 ? 18.234 -8.471 -4.834 1.00 85.00 215 GLN A N 1
ATOM 1710 C CA . GLN A 1 215 ? 18.054 -7.737 -6.083 1.00 85.00 215 GLN A CA 1
ATOM 1711 C C . GLN A 1 215 ? 17.393 -6.375 -5.867 1.00 85.00 215 GLN A C 1
ATOM 1713 O O . GLN A 1 215 ? 16.690 -6.139 -4.889 1.00 85.00 215 GLN A O 1
ATOM 1718 N N . LEU A 1 216 ? 17.584 -5.470 -6.821 1.00 85.06 216 LEU A N 1
ATOM 1719 C CA . LEU A 1 216 ? 17.075 -4.105 -6.779 1.00 85.06 216 LEU A CA 1
ATOM 1720 C C . LEU A 1 216 ? 15.546 -4.031 -6.704 1.00 85.06 216 LEU A C 1
ATOM 1722 O O . LEU A 1 216 ? 15.001 -3.145 -6.049 1.00 85.06 216 LEU A O 1
ATOM 1726 N N . ALA A 1 217 ? 14.853 -4.956 -7.366 1.00 81.19 217 ALA A N 1
ATOM 1727 C CA . ALA A 1 217 ? 13.394 -4.997 -7.389 1.00 81.19 217 ALA A CA 1
ATOM 1728 C C . ALA A 1 217 ? 12.782 -5.620 -6.127 1.00 81.19 217 ALA A C 1
ATOM 1730 O O . ALA A 1 217 ? 11.561 -5.694 -6.003 1.00 81.19 217 ALA A O 1
ATOM 1731 N N . ASP A 1 218 ? 13.619 -6.057 -5.189 1.00 86.81 218 ASP A N 1
ATOM 1732 C CA . ASP A 1 218 ? 13.182 -6.590 -3.917 1.00 86.81 218 ASP A CA 1
ATOM 1733 C C . ASP A 1 218 ? 12.613 -5.463 -3.041 1.00 86.81 218 ASP A C 1
ATOM 1735 O O . ASP A 1 218 ? 13.332 -4.760 -2.332 1.00 86.81 218 ASP A O 1
ATOM 1739 N N . ALA A 1 219 ? 11.298 -5.253 -3.137 1.00 75.31 219 ALA A N 1
ATOM 1740 C CA . ALA A 1 219 ? 10.612 -4.127 -2.516 1.00 75.31 219 ALA A CA 1
ATOM 1741 C C . ALA A 1 219 ? 10.757 -4.099 -0.985 1.00 75.31 219 ALA A C 1
ATOM 1743 O O . ALA A 1 219 ? 10.851 -3.012 -0.413 1.00 75.31 219 ALA A O 1
ATOM 1744 N N . ALA A 1 220 ? 10.833 -5.262 -0.322 1.00 75.12 220 ALA A N 1
ATOM 1745 C CA . ALA A 1 220 ? 11.119 -5.340 1.116 1.00 75.12 220 ALA A CA 1
ATOM 1746 C C . ALA A 1 220 ? 12.498 -4.778 1.460 1.00 75.12 220 ALA A C 1
ATOM 1748 O O . ALA A 1 220 ? 12.681 -4.186 2.524 1.00 75.12 220 ALA A O 1
ATOM 1749 N N . HIS A 1 221 ? 13.457 -4.981 0.565 1.00 83.19 221 HIS A N 1
ATOM 1750 C CA . HIS A 1 221 ? 14.869 -4.744 0.817 1.00 83.19 221 HIS A CA 1
ATOM 1751 C C . HIS A 1 221 ? 15.402 -3.500 0.081 1.00 83.19 221 HIS A C 1
ATOM 1753 O O . HIS A 1 221 ? 16.565 -3.128 0.259 1.00 83.19 221 HIS A O 1
ATOM 1759 N N . ASN A 1 222 ? 14.564 -2.815 -0.710 1.00 89.69 222 ASN A N 1
ATOM 1760 C CA . ASN A 1 222 ? 14.913 -1.580 -1.405 1.00 89.69 222 ASN A CA 1
ATOM 1761 C C . ASN A 1 222 ? 14.232 -0.349 -0.792 1.00 89.69 222 ASN A C 1
ATOM 1763 O O . ASN A 1 222 ? 13.051 -0.051 -1.007 1.00 89.69 222 ASN A O 1
ATOM 1767 N N . CYS A 1 223 ? 15.058 0.430 -0.101 1.00 92.19 223 CYS A N 1
ATOM 1768 C CA . CYS A 1 223 ? 14.691 1.625 0.636 1.00 92.19 223 CYS A CA 1
ATOM 1769 C C . CYS A 1 223 ? 14.284 2.834 -0.245 1.00 92.19 223 CYS A C 1
ATOM 1771 O O . CYS A 1 223 ? 13.793 3.843 0.266 1.00 92.19 223 CYS A O 1
ATOM 1773 N N . ARG A 1 224 ? 14.429 2.742 -1.577 1.00 94.06 224 ARG A N 1
ATOM 1774 C CA . ARG A 1 224 ? 14.060 3.804 -2.537 1.00 94.06 224 ARG A CA 1
ATOM 1775 C C . ARG A 1 224 ? 12.603 3.720 -3.004 1.00 94.06 224 ARG A C 1
ATOM 1777 O O . ARG A 1 224 ? 12.100 4.690 -3.569 1.00 94.06 224 ARG A O 1
ATOM 1784 N N . THR A 1 225 ? 11.933 2.591 -2.785 1.00 94.19 225 THR A N 1
ATOM 1785 C CA . THR A 1 225 ? 10.583 2.318 -3.300 1.00 94.19 225 THR A CA 1
ATOM 1786 C C . THR A 1 225 ? 9.487 3.019 -2.488 1.00 94.19 225 THR A C 1
ATOM 1788 O O . THR A 1 225 ? 9.668 3.343 -1.311 1.00 94.19 225 THR A O 1
ATOM 1791 N N . MET A 1 226 ? 8.313 3.228 -3.101 1.00 96.50 226 MET A N 1
ATOM 1792 C CA . MET A 1 226 ? 7.151 3.767 -2.380 1.00 96.50 226 MET A CA 1
ATOM 1793 C C . MET A 1 226 ? 6.647 2.784 -1.316 1.00 96.50 226 MET A C 1
ATOM 1795 O O . MET A 1 226 ? 6.254 3.212 -0.238 1.00 96.50 226 MET A O 1
ATOM 1799 N N . PHE A 1 227 ? 6.733 1.474 -1.569 1.00 95.62 227 PHE A N 1
ATOM 1800 C CA . PHE A 1 227 ? 6.386 0.442 -0.589 1.00 95.62 227 PHE A CA 1
ATOM 1801 C C . PHE A 1 227 ? 7.155 0.623 0.727 1.00 95.62 227 PHE A C 1
ATOM 1803 O O . PHE A 1 227 ? 6.546 0.706 1.793 1.00 95.62 227 PHE A O 1
ATOM 1810 N N . HIS A 1 228 ? 8.487 0.740 0.668 1.00 94.25 228 HIS A N 1
ATOM 1811 C CA . HIS A 1 228 ? 9.297 0.952 1.868 1.00 94.25 228 HIS A CA 1
ATOM 1812 C C . HIS A 1 228 ? 8.911 2.251 2.589 1.00 94.25 228 HIS A C 1
ATOM 1814 O O . HIS A 1 228 ? 8.684 2.244 3.797 1.00 94.25 228 HIS A O 1
ATOM 1820 N N . TRP A 1 229 ? 8.778 3.351 1.840 1.00 96.69 229 TRP A N 1
ATOM 1821 C CA . TRP A 1 229 ? 8.379 4.645 2.397 1.00 96.69 229 TRP A CA 1
ATOM 1822 C C . TRP A 1 229 ? 7.040 4.576 3.140 1.00 96.69 229 TRP A C 1
ATOM 1824 O O . TRP A 1 229 ? 6.934 5.038 4.275 1.00 96.69 229 TRP A O 1
ATOM 1834 N N . VAL A 1 230 ? 6.030 3.962 2.523 1.00 97.62 230 VAL A N 1
ATOM 1835 C CA . VAL A 1 230 ? 4.701 3.821 3.117 1.00 97.62 230 VAL A CA 1
ATOM 1836 C C . VAL A 1 230 ? 4.745 2.957 4.376 1.00 97.62 230 VAL A C 1
ATOM 1838 O O . VAL A 1 230 ? 4.130 3.336 5.367 1.00 97.62 230 VAL A O 1
ATOM 1841 N N . ASN A 1 231 ? 5.497 1.852 4.394 1.00 96.19 231 ASN A N 1
ATOM 1842 C CA . ASN A 1 231 ? 5.655 1.040 5.607 1.00 96.19 231 ASN A CA 1
ATOM 1843 C C . ASN A 1 231 ? 6.216 1.860 6.779 1.00 96.19 231 ASN A C 1
ATOM 1845 O O . ASN A 1 231 ? 5.686 1.779 7.886 1.00 96.19 231 ASN A O 1
ATOM 1849 N N . THR A 1 232 ? 7.239 2.684 6.532 1.00 95.88 232 THR A N 1
ATOM 1850 C CA . THR A 1 232 ? 7.813 3.569 7.556 1.00 95.88 232 THR A CA 1
ATOM 1851 C C . THR A 1 232 ? 6.781 4.577 8.059 1.00 95.88 232 THR A C 1
ATOM 1853 O O . THR A 1 232 ? 6.589 4.696 9.264 1.00 95.88 232 THR A O 1
ATOM 1856 N N . VAL A 1 233 ? 6.037 5.231 7.158 1.00 98.00 233 VAL A N 1
ATOM 1857 C CA . VAL A 1 233 ? 4.973 6.175 7.548 1.00 98.00 233 VAL A CA 1
ATOM 1858 C C . VAL A 1 233 ? 3.881 5.490 8.372 1.00 98.00 233 VAL A C 1
ATOM 1860 O O . VAL A 1 233 ? 3.430 6.041 9.370 1.00 98.00 233 VAL A O 1
ATOM 1863 N N . MET A 1 234 ? 3.444 4.292 7.981 1.00 97.56 234 MET A N 1
ATOM 1864 C CA . MET A 1 234 ? 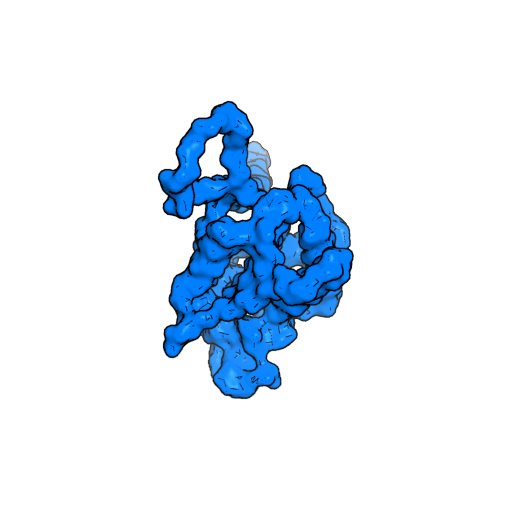2.396 3.564 8.700 1.00 97.56 234 MET A CA 1
ATOM 1865 C C . MET A 1 234 ? 2.857 3.107 10.084 1.00 97.56 234 MET A C 1
ATOM 1867 O O . MET A 1 234 ? 2.072 3.157 11.030 1.00 97.56 234 MET A O 1
ATOM 1871 N N . LYS A 1 235 ? 4.125 2.701 10.211 1.00 94.88 235 LYS A N 1
ATOM 1872 C CA . LYS A 1 235 ? 4.747 2.410 11.503 1.00 94.88 235 LYS A CA 1
ATOM 1873 C C . LYS A 1 235 ? 4.772 3.660 12.387 1.00 94.88 235 LYS A C 1
ATOM 1875 O O . LYS A 1 235 ? 4.289 3.591 13.511 1.00 94.88 235 LYS A O 1
ATOM 1880 N N . ASP A 1 236 ? 5.256 4.789 11.868 1.00 96.00 236 ASP A N 1
ATOM 1881 C CA . ASP A 1 236 ? 5.332 6.051 12.617 1.00 96.00 236 ASP A CA 1
ATOM 1882 C C . ASP A 1 236 ? 3.944 6.503 13.103 1.00 96.00 236 ASP A C 1
ATOM 1884 O O . ASP A 1 236 ? 3.776 6.876 14.261 1.00 96.00 236 ASP A O 1
ATOM 1888 N N . LEU A 1 237 ? 2.915 6.402 12.253 1.00 96.75 237 LEU A N 1
ATOM 1889 C CA . LEU A 1 237 ? 1.537 6.743 12.624 1.00 96.75 237 LEU A CA 1
ATOM 1890 C C . LEU A 1 237 ? 0.970 5.831 13.722 1.00 96.75 237 LEU A C 1
ATOM 1892 O O . LEU A 1 237 ? 0.240 6.302 14.597 1.00 96.75 237 LEU A O 1
ATOM 1896 N N . ALA A 1 238 ? 1.296 4.537 13.691 1.00 93.94 238 ALA A N 1
ATOM 1897 C CA . ALA A 1 238 ? 0.902 3.599 14.739 1.00 93.94 238 ALA A CA 1
ATOM 1898 C C . ALA A 1 238 ? 1.645 3.875 16.060 1.00 93.94 238 ALA A C 1
ATOM 1900 O O . ALA A 1 238 ? 1.025 3.853 17.125 1.00 93.94 238 ALA A O 1
ATOM 1901 N N . ASP A 1 239 ? 2.943 4.187 15.992 1.00 92.69 239 ASP A N 1
ATOM 1902 C CA . ASP A 1 239 ? 3.765 4.610 17.132 1.00 92.69 239 ASP A CA 1
ATOM 1903 C C . ASP A 1 239 ? 3.175 5.871 17.800 1.00 92.69 239 ASP A C 1
ATOM 1905 O O . ASP A 1 239 ? 2.960 5.893 19.016 1.00 92.69 239 ASP A O 1
ATOM 1909 N N . GLU A 1 240 ? 2.847 6.900 17.011 1.00 94.25 240 GLU A N 1
ATOM 1910 C CA . GLU A 1 240 ? 2.235 8.152 17.480 1.00 94.25 240 GLU A CA 1
ATOM 1911 C C . GLU A 1 240 ? 0.875 7.924 18.165 1.00 94.25 240 GLU A C 1
ATOM 1913 O O . GLU A 1 240 ? 0.587 8.512 19.213 1.00 94.25 240 GLU A O 1
ATOM 1918 N N . GLU A 1 241 ? 0.027 7.063 17.598 1.00 92.81 241 GLU A N 1
ATOM 1919 C CA . GLU A 1 241 ? -1.285 6.729 18.162 1.00 92.81 241 GLU A CA 1
ATOM 1920 C C . GLU A 1 241 ? -1.159 6.031 19.522 1.00 92.81 241 GLU A C 1
ATOM 1922 O O . GLU A 1 241 ? -1.818 6.421 20.488 1.00 92.81 241 GLU A O 1
ATOM 1927 N N . VAL A 1 242 ? -0.257 5.055 19.624 1.00 90.69 242 VAL A N 1
ATOM 1928 C CA . VAL A 1 242 ? 0.018 4.321 20.864 1.00 90.69 242 VAL A CA 1
ATOM 1929 C C . VAL A 1 242 ? 0.554 5.247 21.959 1.00 90.69 242 VAL A C 1
ATOM 1931 O O . VAL A 1 242 ? 0.088 5.182 23.101 1.00 90.69 242 VAL A O 1
ATOM 1934 N N . GLN A 1 243 ? 1.466 6.161 21.610 1.00 91.75 243 GLN A N 1
ATOM 1935 C CA . GLN A 1 243 ? 1.976 7.179 22.533 1.00 91.75 243 GLN A CA 1
ATOM 1936 C C . GLN A 1 243 ? 0.865 8.112 23.028 1.00 91.75 243 GLN A C 1
ATOM 1938 O O . GLN A 1 243 ? 0.784 8.393 24.225 1.00 91.75 243 GLN A O 1
ATOM 1943 N N . LYS A 1 244 ? -0.024 8.562 22.134 1.00 92.69 244 LYS A N 1
ATOM 1944 C CA . LYS A 1 244 ? -1.154 9.437 22.482 1.00 92.69 244 LYS A CA 1
ATOM 1945 C C . LYS A 1 244 ? -2.155 8.762 23.425 1.00 92.69 244 LYS A C 1
ATOM 1947 O O . LYS A 1 244 ? -2.742 9.437 24.267 1.00 92.69 244 LYS A O 1
ATOM 1952 N N . GLU A 1 245 ? -2.354 7.454 23.292 1.00 91.12 245 GLU A N 1
ATOM 1953 C CA . GLU A 1 245 ? -3.244 6.674 24.160 1.00 91.12 245 GLU A CA 1
ATOM 1954 C C . GLU A 1 245 ? -2.601 6.249 25.488 1.00 91.12 245 GLU A C 1
ATOM 1956 O O . GLU A 1 245 ? -3.296 5.724 26.359 1.00 91.12 245 GLU A O 1
ATOM 1961 N N . GLY A 1 246 ? -1.291 6.458 25.661 1.00 88.94 246 GLY A N 1
ATOM 1962 C CA . GLY A 1 246 ? -0.564 6.044 26.861 1.00 88.94 246 GLY A CA 1
ATOM 1963 C C . GLY A 1 246 ? -0.522 4.525 27.057 1.00 88.94 246 GLY A C 1
ATOM 1964 O O . GLY A 1 246 ? -0.399 4.054 28.186 1.00 88.94 246 GLY A O 1
ATOM 1965 N N . LYS A 1 247 ? -0.662 3.746 25.978 1.00 83.88 247 LYS A N 1
ATOM 1966 C CA . LYS A 1 247 ? -0.560 2.282 26.018 1.00 83.88 247 LYS A CA 1
ATOM 1967 C C . LYS A 1 247 ? 0.876 1.888 25.696 1.00 83.88 247 LYS A C 1
ATOM 1969 O O . LYS A 1 247 ? 1.354 2.172 24.610 1.00 83.88 247 LYS A O 1
ATOM 1974 N N . GLU A 1 248 ? 1.580 1.212 26.593 1.00 76.00 248 GLU A N 1
ATOM 1975 C CA . GLU A 1 248 ? 2.878 0.627 26.233 1.00 76.00 248 GLU A CA 1
ATOM 1976 C C . GLU A 1 248 ? 2.664 -0.606 25.336 1.00 76.00 248 GLU A C 1
ATOM 1978 O O . GLU A 1 248 ? 1.783 -1.422 25.604 1.00 76.00 248 GLU A O 1
ATOM 1983 N N . ASN A 1 249 ? 3.456 -0.745 24.264 1.00 71.06 249 ASN A N 1
ATOM 1984 C CA . ASN A 1 249 ? 3.424 -1.888 23.330 1.00 71.06 249 ASN A CA 1
ATOM 1985 C C . ASN A 1 249 ? 2.051 -2.165 22.689 1.00 71.06 249 ASN A C 1
ATOM 1987 O O . ASN A 1 249 ? 1.681 -3.314 22.447 1.00 71.06 249 ASN A O 1
ATOM 1991 N N . GLY A 1 250 ? 1.282 -1.106 22.424 1.00 79.88 250 GLY A N 1
ATOM 1992 C CA . GLY A 1 250 ? -0.071 -1.238 21.896 1.00 79.88 250 GLY A CA 1
ATOM 1993 C C . GLY A 1 250 ? -0.143 -1.765 20.463 1.00 79.88 250 GLY A C 1
ATOM 1994 O O . GLY A 1 250 ? -1.123 -2.434 20.156 1.00 79.88 250 GLY A O 1
ATOM 1995 N N . HIS A 1 251 ? 0.855 -1.491 19.612 1.00 86.50 251 HIS A N 1
ATOM 1996 C CA . HIS A 1 251 ? 0.842 -1.811 18.180 1.00 86.50 251 HIS A CA 1
ATOM 1997 C C . HIS A 1 251 ? 1.807 -2.944 17.815 1.00 86.50 251 HIS A C 1
ATOM 1999 O O . HIS A 1 251 ? 2.826 -3.154 18.470 1.00 86.50 251 HIS A O 1
ATOM 2005 N N . PHE A 1 252 ? 1.487 -3.661 16.736 1.00 91.50 252 PHE A N 1
ATOM 2006 C CA . PHE A 1 252 ? 2.318 -4.744 16.210 1.00 91.50 252 PHE A CA 1
ATOM 2007 C C . PHE A 1 252 ? 2.581 -4.539 14.724 1.00 91.50 252 PHE A C 1
ATOM 2009 O O . PHE A 1 252 ? 1.658 -4.273 13.954 1.00 91.50 252 PHE A O 1
ATOM 2016 N N . PHE A 1 253 ? 3.833 -4.724 14.317 1.00 92.94 253 PHE A N 1
ATOM 2017 C CA . PHE A 1 253 ? 4.238 -4.739 12.917 1.00 92.94 253 PHE A CA 1
ATOM 2018 C C . PHE A 1 253 ? 4.519 -6.182 12.500 1.00 92.94 253 PHE A C 1
ATOM 2020 O O . PHE A 1 253 ? 5.419 -6.825 13.039 1.00 92.94 253 PHE A O 1
ATOM 2027 N N . VAL A 1 254 ? 3.741 -6.699 11.552 1.00 93.06 254 VAL A N 1
ATOM 2028 C CA . VAL A 1 254 ? 3.906 -8.047 11.005 1.00 93.06 254 VAL A CA 1
ATOM 2029 C C . VAL A 1 254 ? 4.429 -7.925 9.583 1.00 93.06 254 VAL A C 1
ATOM 2031 O O . VAL A 1 254 ? 3.684 -7.562 8.671 1.00 93.06 254 VAL A O 1
ATOM 2034 N N . GLN A 1 255 ? 5.710 -8.239 9.400 1.00 91.81 255 GLN A N 1
ATOM 2035 C CA . GLN A 1 255 ? 6.291 -8.385 8.073 1.00 91.81 255 GLN A CA 1
ATOM 2036 C C . GLN A 1 255 ? 6.127 -9.823 7.603 1.00 91.81 255 GLN A C 1
ATOM 2038 O O . GLN A 1 255 ? 6.629 -10.758 8.227 1.00 91.81 255 GLN A O 1
ATOM 2043 N N . TRP A 1 256 ? 5.414 -9.986 6.503 1.00 88.69 256 TRP A N 1
ATOM 2044 C CA . TRP A 1 256 ? 5.159 -11.271 5.898 1.00 88.69 256 TRP A CA 1
ATOM 2045 C C . TRP A 1 256 ? 6.274 -11.625 4.922 1.00 88.69 256 TRP A C 1
ATOM 2047 O O . TRP A 1 256 ? 6.505 -10.902 3.952 1.00 88.69 256 TRP A O 1
ATOM 2057 N N . HIS A 1 257 ? 6.913 -12.760 5.189 1.00 82.00 257 HIS A N 1
ATOM 2058 C CA . HIS A 1 257 ? 7.833 -13.438 4.286 1.00 82.00 257 HIS A CA 1
ATOM 2059 C C . HIS A 1 257 ? 7.436 -14.910 4.219 1.00 82.00 257 HIS A C 1
ATOM 2061 O O . HIS A 1 257 ? 7.055 -15.508 5.229 1.00 82.00 257 HIS A O 1
ATOM 2067 N N . GLY A 1 258 ? 7.523 -15.492 3.035 1.00 59.38 258 GLY A N 1
ATOM 2068 C CA . GLY A 1 258 ? 7.481 -16.933 2.844 1.00 59.38 258 GLY A CA 1
ATOM 2069 C C . GLY A 1 258 ? 8.831 -17.542 3.210 1.00 59.38 258 GLY A C 1
ATOM 2070 O O . GLY A 1 258 ? 9.880 -16.927 3.021 1.00 59.38 258 GLY A O 1
ATOM 2071 N N . ASN A 1 259 ? 8.820 -18.774 3.717 1.00 41.34 259 ASN A N 1
ATOM 2072 C CA . ASN A 1 259 ? 10.018 -19.605 3.651 1.00 41.34 259 ASN A CA 1
ATOM 2073 C C . ASN A 1 259 ? 10.165 -20.034 2.186 1.00 41.34 259 ASN A C 1
ATOM 2075 O O . ASN A 1 259 ? 9.476 -20.963 1.762 1.00 41.34 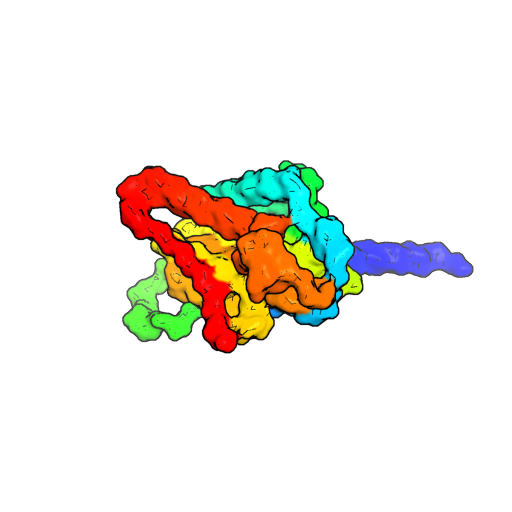259 ASN A O 1
ATOM 2079 N N . GLY A 1 260 ? 10.974 -19.297 1.422 1.00 38.91 260 GLY A N 1
ATOM 2080 C CA . GLY A 1 260 ? 11.404 -19.697 0.079 1.00 38.91 260 GLY A CA 1
ATOM 2081 C C . GLY A 1 260 ? 12.264 -20.954 0.097 1.00 38.91 260 GLY A C 1
ATOM 2082 O O . GLY A 1 260 ? 13.008 -21.145 1.088 1.00 38.91 260 GLY A O 1
#